Protein AF-A0A8H4AA88-F1 (afdb_monomer)

Foldseek 3Di:
DDDDPPVVVVVVVVVVVVPDDDDDDDPVRVVVPPDPPPPDPPDPCQPCPPVDDDHDVVVVVVSVVVVVVVVVVVVVVVVVVVVCVVVVVPPVVVVVVVVVVVVVCVVVVVPPPPPPPDPPPPDPPPDDPVVVVVDDDPVPPDPPPPPPVVVVVVVVCVVPPDPDDPPDPVVVVVVVVVVVVVVVVVVVVVVPPPPPVPPPPPVPVVVVVCVVPDPDPPPDPVVVVVPPPDDDDDDCPDDPPPDPPVVVVVVVVVVVVVD

Organism: Gigaspora margarita (NCBI:txid4874)

Radius of gyration: 37.7 Å; Cα contacts (8 Å, |Δi|>4): 25; chains: 1; bounding box: 97×120×76 Å

Mean predicted aligned error: 23.54 Å

Sequence (259 aa):
MFSNYSEPIEDLIELRKLRRRHQGIDAEKLMKGEARVKKKKKDEDPWKLTTGGIVDLEAVREAEKEEEEEEDSAERKIMLDSFTKQTNALDVDKHMMAFIEDEMRKRRGQISDSKNEVEDAEHTDPLNPQDELFQAPDHLRIESKPISEGNVQLSTTMLTAIPEVDLGIDVRLKNIEETEKAKRKLLEQRHQKPKEEDDTFEGSNFSATNRFYRTRTTVSDHERNQQEQVNQPHYKVGQRREMATDDIVAERFKKRLRR

Secondary structure (DSSP, 8-state):
---S-HHHHHHHHHHHHHTSPPPPPPHHHHHH------PPPPPS-TT-TTT-S---HHHHHHHHHHHHHHHHHHHHHHHHHHHHHHS----HHHHHHHHHHHHHHHHTT-----SS-SSS-S--S---TTTGGGSPPTTT--------HHHHHHHHHHHHS-------HHHHHHHHHHHHHHHHHHHHHHHHS---TT--STHHHHHHHHHHH-------HHHHTTSSSS--------------HHHHHHHHHHHHHT-

Solvent-accessible surface area (backbone atoms only — not comparable to full-atom values): 16869 Å² total; per-residue (Å²): 141,89,78,86,67,61,68,64,49,54,52,50,51,50,54,52,56,72,67,50,74,83,78,76,82,52,70,71,60,63,73,62,51,85,76,77,76,74,73,74,78,79,69,94,57,66,71,28,84,86,77,62,69,89,63,55,70,66,62,45,55,51,49,53,50,54,48,53,54,51,49,55,50,47,54,53,47,53,51,51,60,50,51,54,62,70,49,63,68,71,56,60,65,59,56,48,50,54,49,51,51,52,52,54,36,54,74,68,66,54,75,80,85,59,91,84,69,85,81,81,86,75,81,91,66,90,72,55,81,74,58,60,76,72,55,76,54,76,92,72,57,72,80,74,69,77,80,51,68,66,58,59,54,50,48,48,42,63,74,74,40,81,86,80,75,85,76,48,70,68,54,52,50,51,51,50,51,54,53,48,52,53,51,50,51,53,52,48,52,61,69,69,48,75,86,60,95,75,70,72,71,74,53,55,61,58,53,51,50,54,63,73,72,51,78,71,83,78,72,61,75,75,65,64,71,74,69,74,86,68,89,83,81,94,72,92,70,74,84,76,74,89,65,55,76,63,57,56,51,51,51,54,51,54,61,59,70,72,107

Structure (mmCIF, N/CA/C/O backbone):
data_AF-A0A8H4AA88-F1
#
_entry.id   AF-A0A8H4AA88-F1
#
loop_
_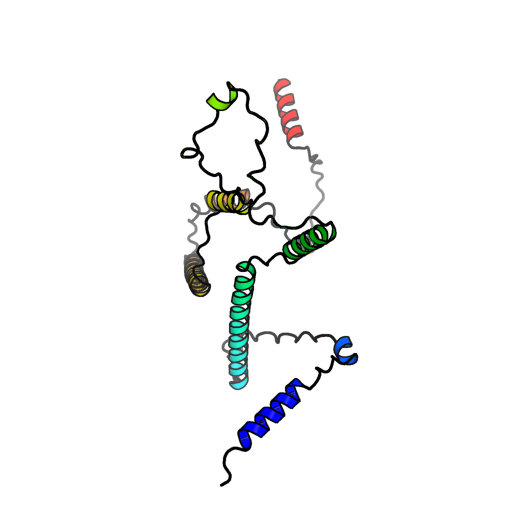atom_site.group_PDB
_atom_site.id
_atom_site.type_symbol
_atom_site.label_atom_id
_atom_site.label_alt_id
_atom_site.label_comp_id
_atom_site.label_asym_id
_atom_site.label_entity_id
_atom_site.label_seq_id
_atom_site.pdbx_PDB_ins_code
_atom_site.Cartn_x
_atom_site.Cartn_y
_atom_site.Cartn_z
_atom_site.occupancy
_atom_site.B_iso_or_equiv
_atom_site.auth_seq_id
_atom_site.auth_comp_id
_atom_site.auth_asym_id
_atom_site.auth_atom_id
_atom_site.pdbx_PDB_model_num
ATOM 1 N N . MET A 1 1 ? 6.949 -59.406 19.095 1.00 43.88 1 MET A N 1
ATOM 2 C CA . MET A 1 1 ? 5.993 -58.292 19.264 1.00 43.88 1 MET A CA 1
ATOM 3 C C . MET A 1 1 ? 6.754 -57.063 19.749 1.00 43.88 1 MET A C 1
ATOM 5 O O . MET A 1 1 ? 6.759 -56.784 20.936 1.00 43.88 1 MET A O 1
ATOM 9 N N . PHE A 1 2 ? 7.441 -56.362 18.848 1.00 55.84 2 PHE A N 1
ATOM 10 C CA . PHE A 1 2 ? 8.059 -55.064 19.139 1.00 55.84 2 PHE A CA 1
ATOM 11 C C . PHE A 1 2 ? 7.541 -54.096 18.081 1.00 55.84 2 PHE A C 1
ATOM 13 O O . PHE A 1 2 ? 8.152 -53.926 17.034 1.00 55.84 2 PHE A O 1
ATOM 20 N N . SER A 1 3 ? 6.339 -53.579 18.307 1.00 55.22 3 SER A N 1
ATOM 21 C CA . SER A 1 3 ? 5.701 -52.591 17.442 1.00 55.22 3 SER A CA 1
ATOM 22 C C . SER A 1 3 ? 5.230 -51.457 18.340 1.00 55.22 3 SER A C 1
ATOM 24 O O . SER A 1 3 ? 4.565 -51.724 19.339 1.00 55.22 3 SER A O 1
ATOM 26 N N . ASN A 1 4 ? 5.559 -50.225 17.946 1.00 60.50 4 ASN A N 1
ATOM 27 C CA . ASN A 1 4 ? 4.929 -48.974 18.389 1.00 60.50 4 ASN A CA 1
ATOM 28 C C . ASN A 1 4 ? 5.434 -48.368 19.714 1.00 60.50 4 ASN A C 1
ATOM 30 O O . ASN A 1 4 ? 4.642 -47.933 20.543 1.00 60.50 4 ASN A O 1
ATOM 34 N N . TYR A 1 5 ? 6.756 -48.286 19.901 1.00 57.25 5 TYR A N 1
ATOM 35 C CA . TYR A 1 5 ? 7.358 -47.424 20.935 1.00 57.25 5 TYR A CA 1
ATOM 36 C C . TYR A 1 5 ? 8.131 -46.215 20.372 1.00 57.25 5 TYR A C 1
ATOM 38 O O . TYR A 1 5 ? 8.663 -45.439 21.156 1.00 57.25 5 TYR A O 1
ATOM 46 N N . SER A 1 6 ? 8.200 -46.019 19.048 1.00 60.00 6 SER A N 1
ATOM 47 C CA . SER A 1 6 ? 8.870 -44.849 18.449 1.00 60.00 6 SER A CA 1
ATOM 48 C C . SER A 1 6 ? 8.025 -43.575 18.548 1.00 60.00 6 SER A C 1
ATOM 50 O O . SER A 1 6 ? 8.497 -42.593 19.111 1.00 60.00 6 SER A O 1
ATOM 52 N N . GLU A 1 7 ? 6.753 -43.636 18.137 1.00 61.31 7 GLU A N 1
ATOM 53 C CA . GLU A 1 7 ? 5.784 -42.533 18.260 1.00 61.31 7 GLU A CA 1
ATOM 54 C C . GLU A 1 7 ? 5.695 -41.951 19.690 1.00 61.31 7 GLU A C 1
ATOM 56 O O . GLU A 1 7 ? 5.828 -40.738 19.841 1.00 61.31 7 GLU A O 1
ATOM 61 N N . PRO A 1 8 ? 5.608 -42.749 20.780 1.00 78.75 8 PRO A N 1
ATOM 62 C CA . PRO A 1 8 ? 5.555 -42.177 22.126 1.00 78.75 8 PRO A CA 1
ATOM 63 C C . PRO A 1 8 ? 6.873 -41.531 22.576 1.00 78.75 8 PRO A C 1
ATOM 65 O O . PRO A 1 8 ? 6.854 -40.688 23.468 1.00 78.75 8 PRO A O 1
ATOM 68 N N . ILE A 1 9 ? 8.030 -41.909 22.019 1.00 82.50 9 ILE A N 1
ATOM 69 C CA . ILE A 1 9 ? 9.316 -41.297 22.393 1.00 82.50 9 ILE A CA 1
ATOM 70 C C . ILE A 1 9 ? 9.472 -39.932 21.721 1.00 82.50 9 ILE A C 1
ATOM 72 O O . ILE A 1 9 ? 9.911 -38.987 22.381 1.00 82.50 9 ILE A O 1
ATOM 76 N N . GLU A 1 10 ? 9.098 -39.816 20.447 1.00 85.50 10 GLU A N 1
ATOM 77 C CA . GLU A 1 10 ? 9.058 -38.534 19.739 1.00 85.50 10 GLU A CA 1
ATOM 78 C C . GLU A 1 10 ? 8.108 -37.552 20.435 1.00 85.50 10 GLU A C 1
ATOM 80 O O . GLU A 1 10 ? 8.546 -36.460 20.811 1.00 85.50 10 GLU A O 1
ATOM 85 N N . ASP A 1 11 ? 6.889 -37.985 20.768 1.00 84.88 11 ASP A N 1
ATOM 86 C CA . ASP A 1 11 ? 5.909 -37.182 21.513 1.00 84.88 11 ASP A CA 1
ATOM 87 C C . ASP A 1 11 ? 6.445 -36.727 22.883 1.00 84.88 11 ASP A C 1
ATOM 89 O O . ASP A 1 11 ? 6.263 -35.582 23.312 1.00 84.88 11 ASP A O 1
ATOM 93 N N . LEU A 1 12 ? 7.166 -37.603 23.594 1.00 86.25 12 LEU A N 1
ATOM 94 C CA . LEU A 1 12 ? 7.795 -37.265 24.875 1.00 86.25 12 LEU A CA 1
ATOM 95 C C . LEU A 1 12 ? 8.950 -36.264 24.721 1.00 86.25 12 LEU A C 1
ATOM 97 O O . LEU A 1 12 ? 9.154 -35.411 25.595 1.00 86.25 12 LEU A O 1
ATOM 101 N N . ILE A 1 13 ? 9.713 -36.341 23.628 1.00 90.00 13 ILE A N 1
ATOM 102 C CA . ILE A 1 13 ? 10.767 -35.373 23.302 1.00 90.00 13 ILE A CA 1
ATOM 103 C C . ILE A 1 13 ? 10.144 -34.016 22.957 1.00 90.00 13 ILE A C 1
ATOM 105 O O . ILE A 1 13 ? 10.661 -32.985 23.401 1.00 90.00 13 ILE A O 1
ATOM 109 N N . GLU A 1 14 ? 9.031 -33.996 22.230 1.00 88.06 14 GLU A N 1
ATOM 110 C CA . GLU A 1 14 ? 8.285 -32.778 21.908 1.00 88.06 14 GLU A CA 1
ATOM 111 C C . GLU A 1 14 ? 7.679 -32.129 23.155 1.00 88.06 14 GLU A C 1
ATOM 113 O O . GLU A 1 14 ? 7.928 -30.948 23.409 1.00 88.06 14 GLU A O 1
ATOM 118 N N . LEU A 1 15 ? 7.025 -32.900 24.028 1.00 87.88 15 LEU A N 1
ATOM 119 C CA . LEU A 1 15 ? 6.545 -32.415 25.329 1.00 87.88 15 LEU A CA 1
ATOM 120 C C . LEU A 1 15 ? 7.681 -31.848 26.188 1.00 87.88 15 LEU A C 1
ATOM 122 O O . LEU A 1 15 ? 7.512 -30.843 26.886 1.00 87.88 15 LEU A O 1
ATOM 126 N N . ARG A 1 16 ? 8.869 -32.461 26.131 1.00 86.81 16 ARG A N 1
ATOM 127 C CA . ARG A 1 16 ? 10.057 -31.940 26.814 1.00 86.81 16 ARG A CA 1
ATOM 128 C C . ARG A 1 16 ? 10.537 -30.627 26.199 1.00 86.81 16 ARG A C 1
ATOM 130 O O . ARG A 1 16 ? 10.981 -29.768 26.958 1.00 86.81 16 ARG A O 1
ATOM 137 N N . LYS A 1 17 ? 10.466 -30.455 24.875 1.00 88.88 17 LYS A N 1
ATOM 138 C CA . LYS A 1 17 ? 10.779 -29.184 24.197 1.00 88.88 17 LYS A CA 1
ATOM 139 C C . LYS A 1 17 ? 9.775 -28.092 24.585 1.00 88.88 17 LYS A C 1
ATOM 141 O O . LYS A 1 17 ? 10.220 -27.013 24.954 1.00 88.88 17 LYS A O 1
ATOM 146 N N . LEU A 1 18 ? 8.473 -28.392 24.628 1.00 85.81 18 LEU A N 1
ATOM 147 C CA . LEU A 1 18 ? 7.420 -27.459 25.070 1.00 85.81 18 LEU A CA 1
ATOM 148 C C . LEU A 1 18 ? 7.575 -27.013 26.533 1.00 85.81 18 LEU A C 1
ATOM 150 O O . LEU A 1 18 ? 7.287 -25.868 26.869 1.00 85.81 18 LEU A O 1
ATOM 154 N N . ARG A 1 19 ? 8.055 -27.898 27.417 1.00 86.69 19 ARG A N 1
ATOM 155 C CA . ARG A 1 19 ? 8.310 -27.562 28.832 1.00 86.69 19 ARG A CA 1
ATOM 156 C C . ARG A 1 19 ? 9.588 -26.753 29.058 1.00 86.69 19 ARG A C 1
ATOM 158 O O . ARG A 1 19 ? 9.788 -26.245 30.163 1.00 86.69 19 ARG A O 1
ATOM 165 N N . ARG A 1 20 ? 10.482 -26.641 28.068 1.00 86.69 20 ARG A N 1
ATOM 166 C CA . ARG A 1 20 ? 11.668 -25.785 28.201 1.00 86.69 20 ARG A CA 1
ATOM 167 C C . ARG A 1 20 ? 11.215 -24.332 28.149 1.00 86.69 20 ARG A C 1
ATOM 169 O O . ARG A 1 20 ? 10.724 -23.863 27.131 1.00 86.69 20 ARG A O 1
ATOM 176 N N . ARG A 1 21 ? 11.419 -23.607 29.249 1.00 82.31 21 ARG A N 1
ATOM 177 C CA . ARG A 1 21 ? 11.253 -22.151 29.256 1.00 82.31 21 ARG A CA 1
ATOM 178 C C . ARG A 1 21 ? 12.260 -21.561 28.270 1.00 82.31 21 ARG A C 1
ATOM 180 O O . ARG A 1 21 ? 13.425 -21.964 28.274 1.00 82.31 21 ARG A O 1
ATOM 187 N N . HIS A 1 22 ? 11.809 -20.637 27.430 1.00 79.00 22 HIS A N 1
ATOM 188 C CA . HIS A 1 22 ? 12.686 -19.904 26.525 1.00 79.00 22 HIS A CA 1
ATOM 189 C C . HIS A 1 22 ? 13.781 -19.211 27.351 1.00 79.00 22 HIS A C 1
ATOM 191 O O . HIS A 1 22 ? 13.493 -18.450 28.279 1.00 79.00 22 HIS A O 1
ATOM 197 N N . GLN A 1 23 ? 15.045 -19.523 27.068 1.00 82.25 23 GLN A N 1
ATOM 198 C CA . GLN A 1 23 ? 16.153 -18.803 27.686 1.00 82.25 23 GLN A CA 1
ATOM 199 C C . GLN A 1 23 ? 16.154 -17.379 27.124 1.00 82.25 23 GLN A C 1
ATOM 201 O O . GLN A 1 23 ? 15.942 -17.185 25.928 1.00 82.25 23 GLN A O 1
ATOM 206 N N . GLY A 1 24 ? 16.318 -16.388 28.001 1.00 84.00 24 GLY A N 1
ATOM 207 C CA . GLY A 1 24 ? 16.461 -14.996 27.586 1.00 84.00 24 GLY A CA 1
ATOM 208 C C . GLY A 1 24 ? 17.754 -14.774 26.800 1.00 84.00 24 GLY A C 1
ATOM 209 O O . GLY A 1 24 ? 18.624 -15.640 26.728 1.00 84.00 24 GLY A O 1
ATOM 210 N N . ILE A 1 25 ? 17.879 -13.594 26.208 1.00 81.62 25 ILE A N 1
ATOM 211 C CA . ILE A 1 25 ? 19.092 -13.175 25.506 1.00 81.62 25 ILE A CA 1
ATOM 212 C C . ILE A 1 25 ? 20.134 -12.765 26.555 1.00 81.62 25 ILE A C 1
ATOM 214 O O . ILE A 1 25 ? 19.820 -12.005 27.468 1.00 81.62 25 ILE A O 1
ATOM 218 N N . ASP A 1 26 ? 21.369 -13.255 26.428 1.00 86.56 26 ASP A N 1
ATOM 219 C CA . ASP A 1 26 ? 22.475 -12.847 27.302 1.00 86.56 26 ASP A CA 1
ATOM 220 C C . ASP A 1 26 ? 22.717 -11.336 27.232 1.00 86.56 26 ASP A C 1
ATOM 222 O O . ASP A 1 26 ? 22.705 -10.744 26.147 1.00 86.56 26 ASP A O 1
ATOM 226 N N . ALA A 1 27 ? 23.036 -10.722 28.376 1.00 82.56 27 ALA A N 1
ATOM 227 C CA . ALA A 1 27 ? 23.340 -9.293 28.464 1.00 82.56 27 ALA A CA 1
ATOM 228 C C . ALA A 1 27 ? 24.444 -8.876 27.475 1.00 82.56 27 ALA A C 1
ATOM 230 O O . ALA A 1 27 ? 24.347 -7.834 26.836 1.00 82.56 27 ALA A O 1
ATOM 231 N N . GLU A 1 28 ? 25.452 -9.723 27.259 1.00 84.31 28 GLU A N 1
ATOM 232 C CA . GLU A 1 28 ? 26.520 -9.457 26.292 1.00 84.31 28 GLU A CA 1
ATOM 233 C C . GLU A 1 28 ? 26.042 -9.439 24.835 1.00 84.31 28 GLU A C 1
ATOM 235 O O . GLU A 1 28 ? 26.566 -8.677 24.024 1.00 84.31 28 GLU A O 1
ATOM 240 N N . LYS A 1 29 ? 25.058 -10.276 24.483 1.00 81.81 29 LYS A N 1
ATOM 241 C CA . LYS A 1 29 ? 24.465 -10.291 23.138 1.00 81.81 29 LYS A CA 1
ATOM 242 C C . LYS A 1 29 ? 23.573 -9.077 22.926 1.00 81.81 29 LYS A C 1
ATOM 244 O O . LYS A 1 29 ? 23.604 -8.494 21.849 1.00 81.81 29 LYS A O 1
ATOM 249 N N . LEU A 1 30 ? 22.847 -8.667 23.965 1.00 80.00 30 LEU A N 1
ATOM 250 C CA . LEU A 1 30 ? 22.036 -7.455 23.930 1.00 80.00 30 LEU A CA 1
ATOM 251 C C . LEU A 1 30 ? 22.908 -6.203 23.747 1.00 80.00 30 LEU A C 1
ATOM 253 O O . LEU A 1 30 ? 22.594 -5.345 22.928 1.00 80.00 30 LEU A O 1
ATOM 257 N N . MET A 1 31 ? 24.043 -6.137 24.450 1.00 81.06 31 MET A N 1
ATOM 258 C CA . MET A 1 31 ? 24.997 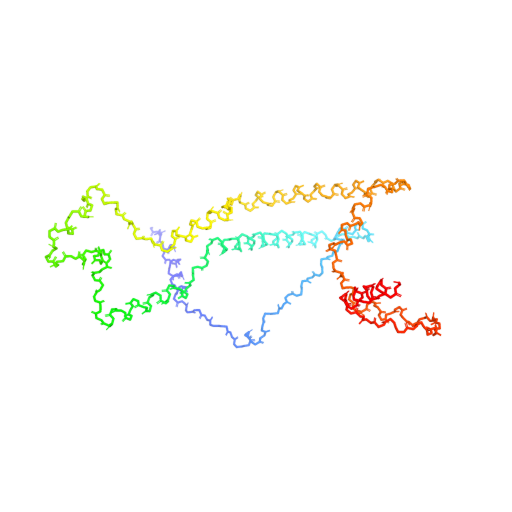-5.025 24.354 1.00 81.06 31 MET A CA 1
ATOM 259 C C . MET A 1 31 ? 25.699 -4.938 22.993 1.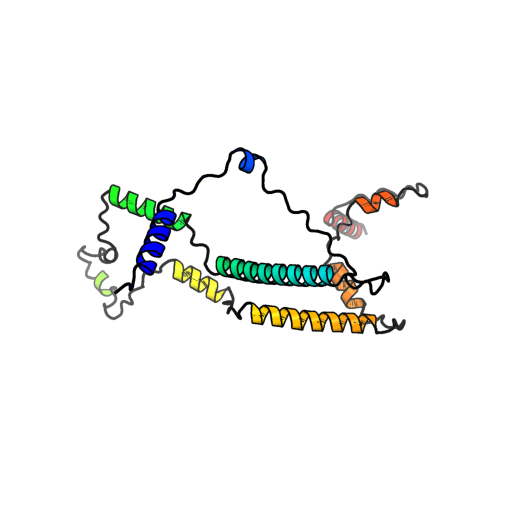00 81.06 31 MET A C 1
ATOM 261 O O . MET A 1 31 ? 26.089 -3.850 22.579 1.00 81.06 31 MET A O 1
ATOM 265 N N . LYS A 1 32 ? 25.879 -6.067 22.294 1.00 82.75 32 LYS A N 1
ATOM 266 C CA . LYS A 1 32 ? 26.548 -6.096 20.982 1.00 82.75 32 LYS A CA 1
ATOM 267 C C . LYS A 1 32 ? 25.690 -5.502 19.862 1.00 82.75 32 LYS A C 1
ATOM 269 O O . LYS A 1 32 ? 26.259 -5.054 18.868 1.00 82.75 32 LYS A O 1
ATOM 274 N N . GLY A 1 33 ? 24.366 -5.449 20.038 1.00 71.62 33 GLY A N 1
ATOM 275 C CA . GLY A 1 33 ? 23.432 -5.044 18.988 1.00 71.62 33 GLY A CA 1
ATOM 276 C C . GLY A 1 33 ? 23.503 -5.961 17.761 1.00 71.62 33 GLY A C 1
ATOM 277 O O . GLY A 1 33 ? 24.406 -6.787 17.610 1.00 71.62 33 GLY A O 1
ATOM 278 N N . GLU A 1 34 ? 22.539 -5.841 16.854 1.00 73.06 34 GLU A N 1
ATOM 279 C CA . GLU A 1 34 ? 22.643 -6.521 15.564 1.00 73.06 34 GLU A CA 1
ATOM 280 C C . GLU A 1 34 ? 23.742 -5.850 14.737 1.00 73.06 34 GLU A C 1
ATOM 282 O O . GLU A 1 34 ? 23.634 -4.687 14.333 1.00 73.06 34 GLU A O 1
ATOM 287 N N . ALA A 1 35 ? 24.831 -6.579 14.489 1.00 69.31 35 ALA A N 1
ATOM 288 C CA . ALA A 1 35 ? 25.840 -6.138 13.546 1.00 69.31 35 ALA A CA 1
ATOM 289 C C . ALA A 1 35 ? 25.177 -6.060 12.169 1.00 69.31 35 ALA A C 1
ATOM 291 O O . ALA A 1 35 ? 24.814 -7.084 11.592 1.00 69.31 35 ALA A O 1
ATOM 292 N N . ARG A 1 36 ? 25.011 -4.841 11.643 1.00 64.75 36 ARG A N 1
ATOM 293 C CA . ARG A 1 36 ? 24.576 -4.647 10.259 1.00 64.75 36 ARG A CA 1
ATOM 294 C C . ARG A 1 36 ? 25.552 -5.403 9.370 1.00 64.75 36 ARG A C 1
ATOM 296 O O . ARG A 1 36 ? 26.706 -4.988 9.235 1.00 64.75 36 ARG A O 1
ATOM 303 N N . VAL A 1 37 ? 25.094 -6.513 8.795 1.00 69.25 37 VAL A N 1
ATOM 304 C CA . VAL A 1 37 ? 25.820 -7.215 7.743 1.00 69.25 37 VAL A CA 1
ATOM 305 C C . VAL A 1 37 ? 26.060 -6.172 6.664 1.00 69.25 37 VAL A C 1
ATOM 307 O O . VAL A 1 37 ? 25.121 -5.635 6.073 1.00 69.25 37 VAL A O 1
ATOM 310 N N . LYS A 1 38 ? 27.324 -5.781 6.487 1.00 60.84 38 LYS A N 1
ATOM 311 C CA . LYS A 1 38 ? 27.705 -4.904 5.388 1.00 60.84 38 LYS A CA 1
ATOM 312 C C . LYS A 1 38 ? 27.353 -5.683 4.132 1.00 60.84 38 LYS A C 1
ATOM 314 O O . LYS A 1 38 ? 28.015 -6.681 3.857 1.00 60.84 38 LYS A O 1
ATOM 319 N N . LYS A 1 39 ? 26.298 -5.264 3.426 1.00 60.75 39 LYS A N 1
ATOM 320 C CA . LYS A 1 39 ? 25.976 -5.801 2.105 1.00 60.75 39 LYS A CA 1
ATOM 321 C C . LYS A 1 39 ? 27.274 -5.782 1.303 1.00 60.75 39 LYS A C 1
ATOM 323 O O . LYS A 1 39 ? 27.892 -4.717 1.174 1.00 60.75 39 LYS A O 1
ATOM 328 N N . LYS A 1 40 ? 27.740 -6.956 0.868 1.00 64.56 40 LYS A N 1
ATOM 329 C CA . LYS A 1 40 ? 28.843 -7.025 -0.088 1.00 64.56 40 LYS A CA 1
ATOM 330 C C . LYS A 1 40 ? 28.410 -6.170 -1.280 1.00 64.56 40 LYS A C 1
ATOM 332 O O . LYS A 1 40 ? 27.240 -6.189 -1.659 1.00 64.56 40 LYS A O 1
ATOM 337 N N . LYS A 1 41 ? 29.307 -5.319 -1.784 1.00 59.66 41 LYS A N 1
ATOM 338 C CA . LYS A 1 41 ? 29.010 -4.565 -3.004 1.00 59.66 41 LYS A CA 1
ATOM 339 C C . LYS A 1 41 ? 28.691 -5.603 -4.079 1.00 59.66 41 LYS A C 1
ATOM 341 O O . LYS A 1 41 ? 29.482 -6.526 -4.231 1.00 59.66 41 LYS A O 1
ATOM 346 N N . LYS A 1 42 ? 27.540 -5.478 -4.747 1.00 61.03 42 LYS A N 1
ATOM 347 C CA . LYS A 1 42 ? 27.250 -6.291 -5.929 1.00 61.03 42 LYS A CA 1
ATOM 348 C C . LYS A 1 42 ? 28.374 -6.032 -6.928 1.00 61.03 42 LYS A C 1
ATOM 350 O O . LYS A 1 42 ? 28.630 -4.873 -7.260 1.00 61.03 42 LYS A O 1
ATOM 355 N N . ASP A 1 43 ? 29.081 -7.083 -7.318 1.00 66.62 43 ASP A N 1
ATOM 356 C CA . ASP A 1 43 ? 30.084 -6.993 -8.369 1.00 66.62 43 ASP A CA 1
ATOM 357 C C . ASP A 1 43 ? 29.340 -6.738 -9.685 1.00 66.62 43 ASP A C 1
ATOM 359 O O . ASP A 1 43 ? 28.486 -7.523 -10.082 1.00 66.62 43 ASP A O 1
ATOM 363 N N . GLU A 1 44 ? 29.615 -5.606 -10.337 1.00 67.88 44 GLU A N 1
ATOM 364 C CA . GLU A 1 44 ? 28.886 -5.156 -11.537 1.00 67.88 44 GLU A CA 1
ATOM 365 C C . GLU A 1 44 ? 29.179 -6.016 -12.787 1.00 67.88 44 GLU A C 1
ATOM 367 O O . GLU A 1 44 ? 28.460 -5.920 -13.779 1.00 67.88 44 GLU A O 1
ATOM 372 N N . ASP A 1 45 ? 30.210 -6.870 -12.749 1.00 72.44 45 ASP A N 1
ATOM 373 C CA . ASP A 1 45 ? 30.604 -7.767 -13.849 1.00 72.44 45 ASP A CA 1
ATOM 374 C C . ASP A 1 45 ? 30.999 -9.167 -13.324 1.00 72.44 45 ASP A C 1
ATOM 376 O O . ASP A 1 45 ? 32.178 -9.539 -13.347 1.00 72.44 45 ASP A O 1
ATOM 380 N N . PRO A 1 46 ? 30.033 -9.965 -12.825 1.00 76.38 46 PRO A N 1
ATOM 381 C CA . PRO A 1 46 ? 30.307 -11.275 -12.223 1.00 76.38 46 PRO A CA 1
ATOM 382 C C . PRO A 1 46 ? 30.853 -12.287 -13.244 1.00 76.38 46 PRO A C 1
ATOM 384 O O . PRO A 1 46 ? 31.633 -13.177 -12.904 1.00 76.38 46 PRO A O 1
ATOM 387 N N . TRP A 1 47 ? 30.521 -12.100 -14.523 1.00 77.81 47 TRP A N 1
ATOM 388 C CA . TRP A 1 47 ? 30.988 -12.928 -15.634 1.00 77.81 47 TRP A CA 1
ATOM 389 C C . TRP A 1 47 ? 32.251 -12.379 -16.323 1.00 77.81 47 TRP A C 1
ATOM 391 O O . TRP A 1 47 ? 32.737 -12.984 -17.280 1.00 77.81 47 TRP A O 1
ATOM 401 N N . LYS A 1 48 ? 32.804 -11.256 -15.842 1.00 73.62 48 LYS A N 1
ATOM 402 C CA . LYS A 1 48 ? 34.015 -10.596 -16.367 1.00 73.62 48 LYS A CA 1
ATOM 403 C C . LYS A 1 48 ? 33.987 -10.357 -17.886 1.00 73.62 48 LYS A C 1
ATOM 405 O O . LYS A 1 48 ? 35.037 -10.422 -18.534 1.00 73.62 48 LYS A O 1
ATOM 410 N N . LEU A 1 49 ? 32.814 -10.072 -18.470 1.00 75.88 49 LEU A N 1
ATOM 411 C CA . LEU A 1 49 ? 32.671 -9.856 -19.921 1.00 75.88 49 LEU A CA 1
ATOM 412 C C . LEU A 1 49 ? 33.409 -8.598 -20.389 1.00 75.88 49 LEU A C 1
ATOM 414 O O . LEU A 1 49 ? 33.835 -8.534 -21.541 1.00 75.88 49 LEU A O 1
ATOM 418 N N . THR A 1 50 ? 33.550 -7.601 -19.514 1.00 72.12 50 THR A N 1
ATOM 419 C CA . THR A 1 50 ? 34.176 -6.310 -19.840 1.00 72.12 50 THR A CA 1
ATOM 420 C C . THR A 1 50 ? 35.592 -6.194 -19.291 1.00 72.12 50 THR A C 1
ATOM 422 O O . THR A 1 50 ? 36.459 -5.598 -19.927 1.00 72.12 50 THR A O 1
ATOM 425 N N . THR A 1 51 ? 35.836 -6.784 -18.121 1.00 74.81 51 THR A N 1
ATOM 426 C CA . THR A 1 51 ? 37.125 -6.710 -17.421 1.00 74.81 51 THR A CA 1
ATOM 427 C C . THR A 1 51 ? 38.127 -7.759 -17.896 1.00 74.81 51 THR A C 1
ATOM 429 O O . THR A 1 51 ? 39.327 -7.513 -17.802 1.00 74.81 51 THR A O 1
ATOM 432 N N . GLY A 1 52 ? 37.654 -8.873 -18.470 1.00 71.19 52 GLY A N 1
ATOM 433 C CA . GLY A 1 52 ? 38.486 -9.946 -19.011 1.00 71.19 52 GLY A CA 1
ATOM 434 C C . GLY A 1 52 ? 39.247 -10.722 -17.928 1.00 71.19 52 GLY A C 1
ATOM 435 O O . GLY A 1 52 ? 40.013 -10.172 -17.142 1.00 71.19 52 GLY A O 1
ATOM 436 N N . GLY A 1 53 ? 39.066 -12.041 -17.880 1.00 81.62 53 GLY A N 1
ATOM 437 C CA . GLY A 1 53 ? 39.759 -12.911 -16.927 1.00 81.62 53 GLY A CA 1
ATOM 438 C C . GLY A 1 53 ? 39.038 -14.238 -16.708 1.00 81.62 53 GLY A C 1
ATOM 439 O O . GLY A 1 53 ? 37.990 -14.488 -17.294 1.00 81.62 53 GLY A O 1
ATOM 440 N N . ILE A 1 54 ? 39.600 -15.097 -15.853 1.00 79.25 54 ILE A N 1
ATOM 441 C CA . ILE A 1 54 ? 38.972 -16.371 -15.470 1.00 79.25 54 ILE A CA 1
ATOM 442 C C . ILE A 1 54 ? 37.763 -16.088 -14.568 1.00 79.25 54 ILE A C 1
ATOM 444 O O . ILE A 1 54 ? 37.890 -15.387 -13.556 1.00 79.25 54 ILE A O 1
ATOM 448 N N . VAL A 1 55 ? 36.603 -16.611 -14.967 1.00 78.31 55 VAL A N 1
ATOM 449 C CA . VAL A 1 55 ? 35.334 -16.546 -14.228 1.00 78.31 55 VAL A CA 1
ATOM 450 C C . VAL A 1 55 ? 35.335 -17.615 -13.142 1.00 78.31 55 VAL A C 1
ATOM 452 O O . VAL A 1 55 ? 35.711 -18.757 -13.402 1.00 78.31 55 VAL A O 1
ATOM 455 N N . ASP A 1 56 ? 34.916 -17.240 -11.936 1.00 79.44 56 ASP A N 1
ATOM 456 C CA . ASP A 1 56 ? 34.770 -18.168 -10.818 1.00 79.44 56 ASP A CA 1
ATOM 457 C C . ASP A 1 56 ? 33.309 -18.637 -10.742 1.00 79.44 56 ASP A C 1
ATOM 459 O O . ASP A 1 56 ? 32.430 -17.901 -10.294 1.00 79.44 56 ASP A O 1
ATOM 463 N N . LEU A 1 57 ? 33.028 -19.833 -11.274 1.00 76.75 57 LEU A N 1
ATOM 464 C CA . LEU A 1 57 ? 31.658 -20.337 -11.461 1.00 76.75 57 LEU A CA 1
ATOM 465 C C . LEU A 1 57 ? 30.890 -20.513 -10.140 1.00 76.75 57 LEU A C 1
ATOM 467 O O . LEU A 1 57 ? 29.665 -20.399 -10.134 1.00 76.75 57 LEU A O 1
ATOM 471 N N . GLU A 1 58 ? 31.580 -20.802 -9.033 1.00 80.19 58 GLU A N 1
ATOM 472 C CA . GLU A 1 58 ? 30.939 -20.956 -7.720 1.00 80.19 58 GLU A CA 1
ATOM 473 C C . GLU A 1 58 ? 30.448 -19.610 -7.177 1.00 80.19 58 GLU A C 1
ATOM 475 O O . GLU A 1 58 ? 29.301 -19.516 -6.743 1.00 80.19 58 GLU A O 1
ATOM 480 N N . ALA A 1 59 ? 31.253 -18.551 -7.300 1.00 78.75 59 ALA A N 1
ATOM 481 C CA . ALA A 1 59 ? 30.886 -17.210 -6.844 1.00 78.75 59 ALA A CA 1
ATOM 482 C C . ALA A 1 59 ? 29.697 -16.624 -7.626 1.00 78.75 59 ALA A C 1
ATOM 484 O O . ALA A 1 59 ? 28.827 -15.982 -7.043 1.00 78.75 59 ALA A O 1
ATOM 485 N N . VAL A 1 60 ? 29.627 -16.881 -8.937 1.00 77.19 60 VAL A N 1
ATOM 486 C CA . VAL A 1 60 ? 28.494 -16.456 -9.779 1.00 77.19 60 VAL A CA 1
ATOM 487 C C . VAL A 1 60 ? 27.205 -17.164 -9.361 1.00 77.19 60 VAL A C 1
ATOM 489 O O . VAL A 1 60 ? 26.164 -16.530 -9.222 1.00 77.19 60 VAL A O 1
ATOM 492 N N . ARG A 1 61 ? 27.280 -18.472 -9.096 1.00 80.69 61 ARG A N 1
ATOM 493 C CA . ARG A 1 61 ? 26.122 -19.267 -8.675 1.00 80.69 61 ARG A CA 1
ATOM 494 C C . ARG A 1 61 ? 25.631 -18.907 -7.270 1.00 80.69 61 ARG A C 1
ATOM 496 O O . ARG A 1 61 ? 24.440 -19.017 -6.995 1.00 80.69 61 ARG A O 1
ATOM 503 N N . GLU A 1 62 ? 26.533 -18.538 -6.364 1.00 78.75 62 GLU A N 1
ATOM 504 C CA . GLU A 1 62 ? 26.158 -18.027 -5.041 1.00 78.75 62 GLU A CA 1
ATOM 505 C C . GLU A 1 62 ? 25.498 -16.648 -5.135 1.00 78.75 62 GLU A C 1
ATOM 507 O O . GLU A 1 62 ? 24.495 -16.425 -4.463 1.00 78.75 62 GLU A O 1
ATOM 512 N N . ALA A 1 63 ? 25.987 -15.768 -6.014 1.00 75.06 63 ALA A N 1
ATOM 513 C CA . ALA A 1 63 ? 25.367 -14.467 -6.256 1.00 75.06 63 ALA A CA 1
ATOM 514 C C . ALA A 1 63 ? 23.947 -14.593 -6.840 1.00 75.06 63 ALA A C 1
ATOM 516 O O . ALA A 1 63 ? 23.047 -13.912 -6.363 1.00 75.06 63 ALA A O 1
ATOM 517 N N . GLU A 1 64 ? 23.721 -15.499 -7.801 1.00 72.75 64 GLU A N 1
ATOM 518 C CA . GLU A 1 64 ? 22.377 -15.760 -8.352 1.00 72.75 64 GLU A CA 1
ATOM 519 C C . GLU A 1 64 ? 21.394 -16.254 -7.276 1.00 72.75 64 GLU A C 1
ATOM 521 O O . GLU A 1 64 ? 20.252 -15.807 -7.225 1.00 72.75 64 GLU A O 1
ATOM 526 N N . LYS A 1 65 ? 21.841 -17.126 -6.362 1.00 77.19 65 LYS A N 1
ATOM 527 C CA . LYS A 1 65 ? 21.001 -17.603 -5.250 1.00 77.19 65 LYS A CA 1
ATOM 528 C C . LYS A 1 65 ? 20.698 -16.521 -4.216 1.00 77.19 65 LYS A C 1
ATOM 530 O O . LYS A 1 65 ? 19.584 -16.473 -3.707 1.00 77.19 65 LYS A O 1
ATOM 535 N N . GLU A 1 66 ? 21.677 -15.677 -3.879 1.00 72.56 66 GLU A N 1
ATOM 536 C CA . GLU A 1 66 ? 21.448 -14.541 -2.975 1.00 72.56 66 GLU A CA 1
ATOM 537 C C . GLU A 1 66 ? 20.461 -13.530 -3.586 1.00 72.56 66 GLU A C 1
ATOM 539 O O . GLU A 1 66 ? 19.674 -12.933 -2.851 1.00 72.56 66 GLU A O 1
ATOM 544 N N . GLU A 1 67 ? 20.467 -13.353 -4.913 1.00 70.44 67 GLU A N 1
ATOM 545 C CA . GLU A 1 67 ? 19.494 -12.510 -5.617 1.00 70.44 67 GLU A CA 1
ATOM 546 C C . GLU A 1 67 ? 18.084 -13.112 -5.608 1.00 70.44 67 GLU A C 1
ATOM 548 O O . GLU A 1 67 ? 17.152 -12.404 -5.226 1.00 70.44 67 GLU A O 1
ATOM 553 N N . GLU A 1 68 ? 17.928 -14.406 -5.912 1.00 70.12 68 GLU A N 1
ATOM 554 C CA . GLU A 1 68 ? 16.630 -15.099 -5.816 1.00 70.12 68 GLU A CA 1
ATOM 555 C C . GLU A 1 68 ? 16.057 -15.043 -4.387 1.00 70.12 68 GLU A C 1
ATOM 557 O O . GLU A 1 68 ? 14.875 -14.759 -4.198 1.00 70.12 68 GLU A O 1
ATOM 562 N N . GLU A 1 69 ? 16.884 -15.246 -3.352 1.00 71.88 69 GLU A N 1
ATOM 563 C CA . GLU A 1 69 ? 16.437 -15.146 -1.955 1.00 71.88 69 GLU A CA 1
ATOM 564 C C . GLU A 1 69 ? 16.069 -13.705 -1.544 1.00 71.88 69 GLU A C 1
ATOM 566 O O . GLU A 1 69 ? 15.120 -13.504 -0.773 1.00 71.88 69 GLU A O 1
ATOM 571 N N . GLU A 1 70 ? 16.788 -12.684 -2.035 1.00 71.44 70 GLU A N 1
ATOM 572 C CA . GLU A 1 70 ? 16.427 -11.279 -1.799 1.00 71.44 70 GLU A CA 1
ATOM 573 C C . GLU A 1 70 ? 15.101 -10.918 -2.489 1.00 71.44 70 GLU A C 1
ATOM 575 O O . GLU A 1 70 ? 14.276 -10.255 -1.846 1.00 71.44 70 GLU A O 1
ATOM 580 N N . GLU A 1 71 ? 14.871 -11.373 -3.726 1.00 69.81 71 GLU A N 1
ATOM 581 C CA . GLU A 1 71 ? 13.633 -11.161 -4.493 1.00 69.81 71 GLU A CA 1
ATOM 582 C C . GLU A 1 71 ? 12.431 -11.826 -3.816 1.00 69.81 71 GLU A C 1
ATOM 584 O O . GLU A 1 71 ? 11.468 -11.138 -3.469 1.00 69.81 71 GLU A O 1
ATOM 589 N N . ASP A 1 72 ? 12.545 -13.106 -3.462 1.00 73.25 72 ASP A N 1
ATOM 590 C CA . ASP A 1 72 ? 11.546 -13.842 -2.682 1.00 73.25 72 ASP A CA 1
ATOM 591 C C . ASP A 1 72 ? 11.213 -13.134 -1.359 1.00 73.25 72 ASP A C 1
ATOM 593 O O . ASP A 1 72 ? 10.060 -13.064 -0.915 1.00 73.25 72 ASP A O 1
ATOM 597 N N . SER A 1 73 ? 12.237 -12.610 -0.677 1.00 73.75 73 SER A N 1
ATOM 598 C CA . SER A 1 73 ? 12.045 -11.888 0.581 1.00 73.75 73 SER A CA 1
ATOM 599 C C . SER A 1 73 ? 11.352 -10.541 0.369 1.00 73.75 73 SER A C 1
ATOM 601 O O . SER A 1 73 ? 10.607 -10.091 1.246 1.00 73.75 73 SER A O 1
ATOM 603 N N . ALA A 1 74 ? 11.603 -9.883 -0.764 1.00 74.94 74 ALA A N 1
ATOM 604 C CA . ALA A 1 74 ? 10.998 -8.612 -1.126 1.00 74.94 74 ALA A CA 1
ATOM 605 C C . ALA A 1 74 ? 9.530 -8.810 -1.507 1.00 74.94 74 ALA A C 1
ATOM 607 O O . ALA A 1 74 ? 8.683 -8.090 -0.979 1.00 74.94 74 ALA A O 1
ATOM 608 N N . GLU A 1 75 ? 9.210 -9.825 -2.308 1.00 75.81 75 GLU A N 1
ATOM 609 C CA . GLU A 1 75 ? 7.834 -10.194 -2.651 1.00 75.81 75 GLU A CA 1
ATOM 610 C C . GLU A 1 75 ? 7.013 -10.516 -1.400 1.00 75.81 75 GLU A C 1
ATOM 612 O O . GLU A 1 75 ? 5.942 -9.940 -1.189 1.00 75.81 75 GLU A O 1
ATOM 617 N N . ARG A 1 76 ? 7.556 -11.334 -0.487 1.00 77.94 76 ARG A N 1
ATOM 618 C CA . ARG A 1 76 ? 6.892 -11.640 0.793 1.00 77.94 76 ARG A CA 1
ATOM 619 C C . ARG A 1 76 ? 6.689 -10.395 1.660 1.00 77.94 76 ARG A C 1
ATOM 621 O O . ARG A 1 76 ? 5.653 -10.273 2.310 1.00 77.94 76 ARG A O 1
ATOM 628 N N . LYS A 1 77 ? 7.642 -9.455 1.678 1.00 76.62 77 LYS A N 1
ATOM 629 C CA . LYS A 1 77 ? 7.503 -8.179 2.412 1.00 76.62 77 LYS A CA 1
ATOM 630 C C . LYS A 1 77 ? 6.452 -7.266 1.784 1.00 76.62 77 LYS A C 1
ATOM 632 O O . LYS A 1 77 ? 5.686 -6.654 2.521 1.00 76.62 77 LYS A O 1
ATOM 637 N N . ILE A 1 78 ? 6.396 -7.189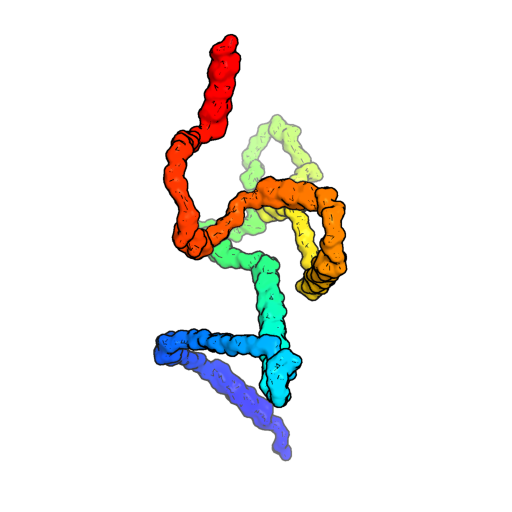 0.455 1.00 77.06 78 ILE A N 1
ATOM 638 C CA . ILE A 1 78 ? 5.399 -6.400 -0.284 1.00 77.06 78 ILE A CA 1
ATOM 639 C C . ILE A 1 78 ? 3.995 -6.983 -0.068 1.00 77.06 78 ILE A C 1
ATOM 641 O O . ILE A 1 78 ? 3.041 -6.236 0.168 1.00 77.06 78 ILE A O 1
ATOM 645 N N . MET A 1 79 ? 3.872 -8.312 -0.069 1.00 77.06 79 MET A N 1
ATOM 646 C CA . MET A 1 79 ? 2.630 -9.015 0.253 1.00 77.06 79 MET A CA 1
ATOM 647 C C . MET A 1 79 ? 2.197 -8.770 1.704 1.00 77.06 79 MET A C 1
ATOM 649 O O . MET A 1 79 ? 1.031 -8.463 1.951 1.00 77.06 79 MET A O 1
ATOM 653 N N . LEU A 1 80 ? 3.129 -8.828 2.660 1.00 72.44 80 LEU A N 1
ATOM 654 C CA . LEU A 1 80 ? 2.841 -8.573 4.073 1.00 72.44 80 LEU A CA 1
ATOM 655 C C . LEU A 1 80 ? 2.429 -7.112 4.337 1.00 72.44 80 LEU A C 1
ATOM 657 O O . LEU A 1 80 ? 1.485 -6.885 5.087 1.00 72.44 80 LEU A O 1
ATOM 661 N N . ASP A 1 81 ? 3.083 -6.131 3.703 1.00 74.56 81 ASP A N 1
ATOM 662 C CA . ASP A 1 81 ? 2.732 -4.701 3.814 1.00 74.56 81 ASP A CA 1
ATOM 663 C C . ASP A 1 81 ? 1.375 -4.370 3.163 1.00 74.56 81 ASP A C 1
ATOM 665 O O . ASP A 1 81 ? 0.670 -3.451 3.579 1.00 74.56 81 ASP A O 1
ATOM 669 N N . SER A 1 82 ? 0.976 -5.135 2.145 1.00 74.12 82 SER A N 1
ATOM 670 C CA . SER A 1 82 ? -0.353 -5.010 1.533 1.00 74.12 82 SER A CA 1
ATOM 671 C C . SER A 1 82 ? -1.437 -5.619 2.428 1.00 74.12 82 SER A C 1
ATOM 673 O O . SER A 1 82 ? -2.496 -5.016 2.613 1.00 74.12 82 SER A O 1
ATOM 675 N N . PHE A 1 83 ? -1.148 -6.765 3.054 1.00 70.19 83 PHE A N 1
ATOM 676 C CA . PHE A 1 83 ? -2.058 -7.432 3.987 1.00 70.19 83 PHE A CA 1
ATOM 677 C C . PHE A 1 83 ? -2.372 -6.558 5.211 1.00 70.19 83 PHE A C 1
ATOM 679 O O . PHE A 1 83 ? -3.536 -6.410 5.580 1.00 70.19 83 PHE A O 1
ATOM 686 N N . THR A 1 84 ? -1.363 -5.905 5.797 1.00 64.19 84 THR A N 1
ATOM 687 C CA . THR A 1 84 ? -1.545 -5.035 6.974 1.00 64.19 84 THR A CA 1
ATOM 688 C C . THR A 1 84 ? -2.302 -3.743 6.670 1.00 64.19 84 THR A C 1
ATOM 690 O O . THR A 1 84 ? -2.961 -3.212 7.561 1.00 64.19 84 THR A O 1
ATOM 693 N N . LYS A 1 85 ? -2.246 -3.231 5.433 1.00 68.81 85 LYS A N 1
ATOM 694 C CA . LYS A 1 85 ? -3.029 -2.056 5.010 1.00 68.81 85 LYS A CA 1
ATOM 695 C C . LYS A 1 85 ? -4.505 -2.379 4.797 1.00 68.81 85 LYS A C 1
ATOM 697 O O . LYS A 1 85 ? -5.353 -1.549 5.112 1.00 68.81 85 LYS A O 1
ATOM 702 N N . GLN A 1 86 ? -4.814 -3.564 4.268 1.00 63.66 86 GLN A N 1
ATOM 703 C CA . GLN A 1 86 ? -6.194 -3.993 4.016 1.00 63.66 86 GLN A CA 1
ATOM 704 C C . GLN A 1 86 ? -6.922 -4.410 5.288 1.00 63.66 86 GLN A C 1
ATOM 706 O O . GLN A 1 86 ? -8.104 -4.103 5.456 1.00 63.66 86 GLN A O 1
ATOM 711 N N . THR A 1 87 ? -6.221 -5.060 6.217 1.00 58.66 87 THR A N 1
ATOM 712 C CA . THR A 1 87 ? -6.720 -5.205 7.580 1.00 58.66 87 THR A CA 1
ATOM 713 C C . THR A 1 87 ? -6.578 -3.846 8.246 1.00 58.66 87 THR A C 1
ATOM 715 O O . THR A 1 87 ? -5.589 -3.636 8.937 1.00 58.66 87 THR A O 1
ATOM 718 N N . ASN A 1 88 ? -7.512 -2.919 7.973 1.00 57.44 88 ASN A N 1
ATOM 719 C CA . ASN A 1 88 ? -7.669 -1.636 8.666 1.00 57.44 88 ASN A CA 1
ATOM 720 C C . ASN A 1 88 ? -7.242 -1.855 10.110 1.00 57.44 88 ASN A C 1
ATOM 722 O O . ASN A 1 88 ? -7.957 -2.575 10.810 1.00 57.44 88 ASN A O 1
ATOM 726 N N . ALA A 1 89 ? -6.019 -1.425 10.451 1.00 61.66 89 ALA A N 1
ATOM 727 C CA . ALA A 1 89 ? -5.326 -1.894 11.640 1.00 61.66 89 ALA A CA 1
ATOM 728 C C . ALA A 1 89 ? -6.272 -1.611 12.790 1.00 61.66 89 ALA A C 1
ATOM 730 O O . ALA A 1 89 ? -6.510 -0.442 13.088 1.00 61.66 89 ALA A O 1
ATOM 731 N N . LEU A 1 90 ? -6.924 -2.670 13.289 1.00 59.62 90 LEU A N 1
ATOM 732 C CA . LEU A 1 90 ? -8.046 -2.538 14.205 1.00 59.62 90 LEU A CA 1
ATOM 733 C C . LEU A 1 90 ? -7.524 -1.666 15.320 1.00 59.62 90 LEU A C 1
ATOM 735 O O . LEU A 1 90 ? -6.559 -2.058 15.972 1.00 59.62 90 LEU A O 1
ATOM 739 N N . ASP A 1 91 ? -8.080 -0.464 15.435 1.00 65.94 91 ASP A N 1
ATOM 740 C CA . ASP A 1 91 ? -7.574 0.536 16.351 1.00 65.94 91 ASP A CA 1
ATOM 741 C C . ASP A 1 91 ? -7.747 -0.043 17.755 1.00 65.94 91 ASP A C 1
ATOM 743 O O . ASP A 1 91 ? -8.849 -0.085 18.314 1.00 65.94 91 ASP A O 1
ATOM 747 N N . VAL A 1 92 ? -6.664 -0.638 18.259 1.00 74.25 92 VAL A N 1
ATOM 748 C CA . VAL A 1 92 ? -6.655 -1.380 19.518 1.00 74.25 92 VAL A CA 1
ATOM 749 C C . VAL A 1 92 ? -7.089 -0.430 20.627 1.00 74.25 92 VAL A C 1
ATOM 751 O O . VAL A 1 92 ? -7.812 -0.841 21.533 1.00 74.25 92 VAL A O 1
ATOM 754 N N . ASP A 1 93 ? -6.761 0.856 20.482 1.00 79.88 93 ASP A N 1
ATOM 755 C CA . ASP A 1 93 ? -7.148 1.919 21.394 1.00 79.88 93 ASP A CA 1
ATOM 756 C C . ASP A 1 93 ? -8.655 2.195 21.342 1.00 79.88 93 ASP A C 1
ATOM 758 O O . ASP A 1 93 ? -9.273 2.350 22.396 1.00 79.88 93 ASP A O 1
ATOM 762 N N . LYS A 1 94 ? -9.302 2.151 20.169 1.00 85.50 94 LYS A N 1
ATOM 763 C CA . LYS A 1 94 ? -10.770 2.270 20.058 1.00 85.50 94 LYS A CA 1
ATOM 764 C C . LYS A 1 94 ? -11.492 1.135 20.784 1.00 85.50 94 LYS A C 1
ATOM 766 O O . LYS A 1 94 ? -12.434 1.380 21.539 1.00 85.50 94 LYS A O 1
ATOM 771 N N . HIS A 1 95 ? -11.056 -0.105 20.578 1.00 83.12 95 HIS A N 1
ATOM 772 C CA . HIS A 1 95 ? -11.655 -1.263 21.250 1.00 83.12 95 HIS A CA 1
ATOM 773 C C . HIS A 1 95 ? -11.350 -1.285 22.751 1.00 83.12 95 HIS A C 1
ATOM 775 O O . HIS A 1 95 ? -12.212 -1.656 23.550 1.00 83.12 95 HIS A O 1
ATOM 781 N N . MET A 1 96 ? -10.159 -0.836 23.145 1.00 87.44 96 MET A N 1
ATOM 782 C CA . MET A 1 96 ? -9.767 -0.682 24.543 1.00 87.44 96 MET A CA 1
ATOM 783 C C . MET A 1 96 ? -10.599 0.397 25.245 1.00 87.44 96 MET A C 1
ATOM 785 O O . MET A 1 96 ? -11.084 0.155 26.348 1.00 87.44 96 MET A O 1
ATOM 789 N N . MET A 1 97 ? -10.836 1.549 24.611 1.00 87.50 97 MET A N 1
ATOM 790 C CA . MET A 1 97 ? -11.703 2.597 25.158 1.00 87.50 97 MET A CA 1
ATOM 791 C C . MET A 1 97 ? -13.155 2.126 25.292 1.00 87.50 97 MET A C 1
ATOM 793 O O . MET A 1 97 ? -13.740 2.311 26.357 1.00 87.50 97 MET A O 1
ATOM 797 N N . ALA A 1 98 ? -13.702 1.444 24.278 1.00 89.88 98 ALA A N 1
ATOM 798 C CA . ALA A 1 98 ? -15.051 0.873 24.343 1.00 89.88 98 ALA A CA 1
ATOM 799 C C . ALA A 1 98 ? -15.189 -0.152 25.484 1.00 89.88 98 ALA A C 1
ATOM 801 O O . ALA A 1 98 ? -16.178 -0.151 26.215 1.00 89.88 98 ALA A O 1
ATOM 802 N N . PHE A 1 99 ? -14.166 -0.987 25.691 1.00 90.88 99 PHE A N 1
ATOM 803 C CA . PHE A 1 99 ? -14.139 -1.946 26.793 1.00 90.88 99 PHE A CA 1
ATOM 804 C C . PHE A 1 99 ? -14.061 -1.263 28.165 1.00 90.88 99 PHE A C 1
ATOM 806 O O . PHE A 1 99 ? -14.783 -1.647 29.086 1.00 90.88 99 PHE A O 1
ATOM 813 N N . ILE A 1 100 ? -13.212 -0.238 28.312 1.00 92.88 100 ILE A N 1
ATOM 814 C CA . ILE A 1 100 ? -13.124 0.552 29.549 1.00 92.88 100 ILE A CA 1
ATOM 815 C C . ILE A 1 100 ? -14.469 1.217 29.839 1.00 92.88 100 ILE A C 1
ATOM 817 O O . ILE A 1 100 ? -14.923 1.208 30.981 1.00 92.88 100 ILE A O 1
ATOM 821 N N . GLU A 1 101 ? -15.121 1.776 28.825 1.00 88.81 101 GLU A N 1
ATOM 822 C CA . GLU A 1 101 ? -16.417 2.425 28.970 1.00 88.81 101 GLU A CA 1
ATOM 823 C C . GLU A 1 101 ? -17.513 1.435 29.383 1.00 88.81 101 GLU A C 1
ATOM 825 O O . GLU A 1 101 ? -18.245 1.713 30.335 1.00 88.81 101 GLU A O 1
ATOM 830 N N . ASP A 1 102 ? -17.576 0.259 28.753 1.00 90.25 102 ASP A N 1
ATOM 831 C CA . ASP A 1 102 ? -18.494 -0.824 29.125 1.00 90.25 102 ASP A CA 1
ATOM 832 C C . ASP A 1 102 ? -18.250 -1.316 30.562 1.00 90.25 102 ASP A C 1
ATOM 834 O O . ASP A 1 102 ? -19.196 -1.457 31.342 1.00 90.25 102 ASP A O 1
ATOM 838 N N . GLU A 1 103 ? -16.995 -1.534 30.963 1.00 91.75 103 GLU A N 1
ATOM 839 C CA . GLU A 1 103 ? -16.653 -1.939 32.334 1.00 91.75 103 GLU A CA 1
ATOM 840 C C . GLU A 1 103 ? -16.978 -0.844 33.359 1.00 91.75 103 GLU A C 1
ATOM 842 O O . GLU A 1 103 ? -17.515 -1.121 34.436 1.00 91.75 103 GLU A O 1
ATOM 847 N N . MET A 1 104 ? -16.724 0.421 33.023 1.00 87.75 104 MET A N 1
ATOM 848 C CA . MET A 1 104 ? -17.102 1.559 33.860 1.00 87.75 104 MET A CA 1
ATOM 849 C C . MET A 1 104 ? -18.623 1.727 33.954 1.00 87.75 104 MET A C 1
ATOM 851 O O . MET A 1 104 ? -19.106 2.207 34.980 1.00 87.75 104 MET A O 1
ATOM 855 N N . ARG A 1 105 ? -19.383 1.342 32.924 1.00 85.19 105 ARG A N 1
ATOM 856 C CA . ARG A 1 105 ? -20.856 1.361 32.912 1.00 85.19 105 ARG A CA 1
ATOM 857 C C . ARG A 1 105 ? -21.430 0.268 33.812 1.00 85.19 105 ARG A C 1
ATOM 859 O O . ARG A 1 105 ? -22.250 0.566 34.680 1.00 85.19 105 ARG A O 1
ATOM 866 N N . LYS A 1 106 ? -20.899 -0.958 33.704 1.00 87.31 106 LYS A N 1
ATOM 867 C CA . LYS A 1 106 ? -21.241 -2.088 34.589 1.00 87.31 106 LYS A CA 1
ATOM 868 C C . LYS A 1 106 ? -20.975 -1.761 36.060 1.00 87.31 106 LYS A C 1
ATOM 870 O O . LYS A 1 106 ? -21.821 -2.017 36.911 1.00 87.31 106 LYS A O 1
ATOM 875 N N . ARG A 1 107 ? -19.828 -1.141 36.370 1.00 84.75 107 ARG A N 1
ATOM 876 C CA . ARG A 1 107 ? -19.473 -0.729 37.744 1.00 84.75 107 ARG A CA 1
ATOM 877 C C . ARG A 1 107 ? -20.341 0.402 38.287 1.00 84.75 107 ARG A C 1
ATOM 879 O O . ARG A 1 107 ? -20.555 0.468 39.492 1.00 84.75 107 ARG A O 1
ATOM 886 N N . ARG A 1 108 ? -20.842 1.281 37.416 1.00 83.94 108 ARG A N 1
ATOM 887 C CA . ARG A 1 108 ? -21.781 2.351 37.782 1.00 83.94 108 ARG A CA 1
ATOM 888 C C . ARG A 1 108 ? -23.210 1.849 38.022 1.00 83.94 108 ARG A C 1
ATOM 890 O O . ARG A 1 108 ? -24.067 2.655 38.361 1.00 83.94 108 ARG A O 1
ATOM 897 N N . GLY A 1 109 ? -23.468 0.544 37.884 1.00 69.06 109 GLY A N 1
ATOM 898 C CA . GLY A 1 109 ? -24.779 -0.053 38.154 1.00 69.06 109 GLY A CA 1
ATOM 899 C C . GLY A 1 109 ? -25.825 0.235 37.077 1.00 69.06 109 GLY A C 1
ATOM 900 O O . GLY A 1 109 ? -26.999 -0.053 37.281 1.00 69.06 109 GLY A O 1
ATOM 901 N N . GLN A 1 110 ? -25.413 0.773 35.926 1.00 63.91 110 GLN A N 1
ATOM 902 C CA . GLN A 1 110 ? -26.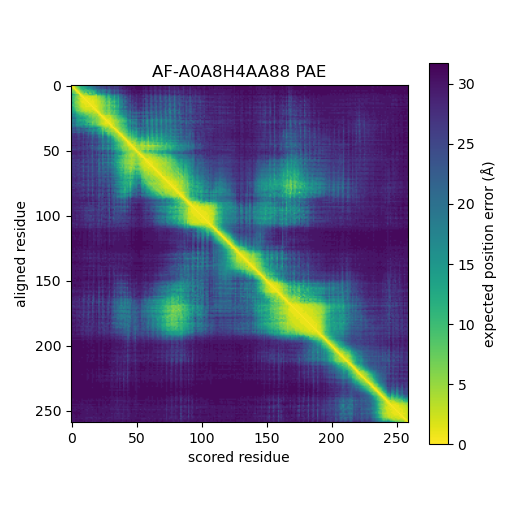255 0.816 34.736 1.00 63.91 110 GLN A CA 1
ATOM 903 C C . GLN A 1 110 ? -26.267 -0.596 34.149 1.00 63.91 110 GLN A C 1
ATOM 905 O O . GLN A 1 110 ? -25.374 -0.988 33.393 1.00 63.91 110 GLN A O 1
ATOM 910 N N . ILE A 1 111 ? -27.233 -1.395 34.602 1.00 56.47 111 ILE A N 1
ATOM 911 C CA . ILE A 1 111 ? -27.516 -2.727 34.073 1.00 56.47 111 ILE A CA 1
ATOM 912 C C . ILE A 1 111 ? -27.760 -2.560 32.576 1.00 56.47 111 ILE A C 1
ATOM 914 O O . ILE A 1 111 ? -28.654 -1.833 32.154 1.00 56.47 111 ILE A O 1
ATOM 918 N N . SER A 1 112 ? -26.910 -3.192 31.774 1.00 53.62 112 SER A N 1
ATOM 919 C CA . SER A 1 112 ? -27.052 -3.235 30.321 1.00 53.62 112 SER A CA 1
ATOM 920 C C . SER A 1 112 ? -28.027 -4.344 29.942 1.00 53.62 112 SER A C 1
ATOM 922 O O . SER A 1 112 ? -27.678 -5.263 29.213 1.00 53.62 112 SER A O 1
ATOM 924 N N . ASP A 1 113 ? -29.269 -4.218 30.403 1.00 48.28 113 ASP A N 1
ATOM 925 C CA . ASP A 1 113 ? -30.415 -4.807 29.710 1.00 48.28 113 ASP A CA 1
ATOM 926 C C . ASP A 1 113 ? -30.888 -3.793 28.666 1.00 48.28 113 ASP A C 1
ATOM 928 O O . ASP A 1 113 ? -31.978 -3.243 28.710 1.00 48.28 113 ASP A O 1
ATOM 932 N N . SER A 1 114 ? -29.994 -3.448 27.745 1.00 49.41 114 SER A N 1
ATOM 933 C CA . SER A 1 114 ? -30.313 -2.563 26.630 1.00 49.41 114 SER A CA 1
ATOM 934 C C . SER A 1 114 ? -29.372 -2.849 25.476 1.00 49.41 114 SER A C 1
ATOM 936 O O . SER A 1 114 ? -28.602 -2.016 25.008 1.00 49.41 114 SER A O 1
ATOM 938 N N . LYS A 1 115 ? -29.456 -4.088 24.994 1.00 51.44 115 LYS A N 1
ATOM 939 C CA . LYS A 1 115 ? -29.147 -4.357 23.594 1.00 51.44 115 LYS A CA 1
ATOM 940 C C . LYS A 1 115 ? -30.371 -4.290 22.684 1.00 51.44 115 LYS A C 1
ATOM 942 O O . LYS A 1 115 ? -30.185 -4.631 21.531 1.00 51.44 115 LYS A O 1
ATOM 947 N N . ASN A 1 116 ? -31.555 -3.849 23.146 1.00 46.59 116 ASN A N 1
ATOM 948 C CA . ASN A 1 116 ? -32.713 -3.643 22.255 1.00 46.59 116 ASN A CA 1
ATOM 949 C C . ASN A 1 116 ? -33.898 -2.775 22.758 1.00 46.59 116 ASN A C 1
ATOM 951 O O . ASN A 1 116 ? -34.890 -2.728 22.050 1.00 46.59 116 ASN A O 1
ATOM 955 N N . GLU A 1 117 ? -33.863 -2.080 23.903 1.00 42.69 117 GLU A N 1
ATOM 956 C CA . GLU A 1 117 ? -35.100 -1.456 24.446 1.00 42.69 117 GLU A CA 1
ATOM 957 C C . GLU A 1 117 ? -34.924 -0.011 24.955 1.00 42.69 117 GLU A C 1
ATOM 959 O O . GLU A 1 117 ? -35.321 0.317 26.068 1.00 42.69 117 GLU A O 1
ATOM 964 N N . VAL A 1 118 ? -34.308 0.884 24.173 1.00 43.66 118 VAL A N 1
ATOM 965 C CA . VAL A 1 118 ? -34.262 2.327 24.531 1.00 43.66 118 VAL A CA 1
ATOM 966 C C . VAL A 1 118 ? -34.833 3.223 23.428 1.00 43.66 118 VAL A C 1
ATOM 968 O O . VAL A 1 118 ? -34.440 4.374 23.301 1.00 43.66 118 VAL A O 1
ATOM 971 N N . GLU A 1 119 ? -35.795 2.724 22.650 1.00 45.53 119 GLU A N 1
ATOM 972 C CA . GLU A 1 119 ? -36.630 3.584 21.790 1.00 45.53 119 GLU A CA 1
ATOM 973 C C . GLU A 1 119 ? -38.145 3.432 22.035 1.00 45.53 119 GLU A C 1
ATOM 975 O O . GLU A 1 119 ? -38.925 4.101 21.372 1.00 45.53 119 GLU A O 1
ATOM 980 N N . ASP A 1 120 ? -38.577 2.672 23.052 1.00 42.75 120 ASP A N 1
ATOM 981 C CA . ASP A 1 120 ? -40.006 2.527 23.412 1.00 42.75 120 ASP A CA 1
ATOM 982 C C . ASP A 1 120 ? -40.391 3.257 24.716 1.00 42.75 120 ASP A C 1
ATOM 984 O O . ASP A 1 120 ? -41.397 2.948 25.355 1.00 42.75 120 ASP A O 1
ATOM 988 N N . ALA A 1 121 ? -39.585 4.231 25.147 1.00 45.69 121 ALA A N 1
ATOM 989 C CA . ALA A 1 121 ? -39.829 5.001 26.370 1.00 45.69 121 ALA A CA 1
ATOM 990 C C . ALA A 1 121 ? -40.345 6.428 26.112 1.00 45.69 121 ALA A C 1
ATOM 992 O O . ALA A 1 121 ? -40.179 7.297 26.968 1.00 45.69 121 ALA A O 1
ATOM 993 N N . GLU A 1 122 ? -40.992 6.683 24.972 1.00 50.28 122 GLU A N 1
ATOM 994 C CA . GLU A 1 122 ? -41.783 7.901 24.789 1.00 50.28 122 GLU A CA 1
ATOM 995 C C . GLU A 1 122 ? -43.267 7.560 24.611 1.00 50.28 122 GLU A C 1
ATOM 997 O O . GLU A 1 122 ? -43.648 6.775 23.748 1.00 50.28 122 GLU A O 1
ATOM 1002 N N . HIS A 1 123 ? -44.092 8.214 25.436 1.00 47.41 123 HIS A N 1
ATOM 1003 C CA . HIS A 1 123 ? -45.561 8.242 25.437 1.00 47.41 123 HIS A CA 1
ATOM 1004 C C . HIS A 1 123 ? -46.292 7.239 26.344 1.00 47.41 123 HIS A C 1
ATOM 1006 O O . HIS A 1 123 ? -47.087 6.418 25.897 1.00 47.41 123 HIS A O 1
ATOM 1012 N N . THR A 1 124 ? -46.153 7.423 27.661 1.00 48.78 124 THR A N 1
ATOM 1013 C CA . THR A 1 124 ? -47.212 7.044 28.622 1.00 48.78 124 THR A CA 1
ATOM 1014 C C . THR A 1 124 ? -47.884 8.254 29.279 1.00 48.78 124 THR A C 1
ATOM 1016 O O . THR A 1 124 ? -48.512 8.110 30.326 1.00 48.78 124 THR A O 1
ATOM 1019 N N . ASP A 1 125 ? -47.769 9.443 28.686 1.00 61.56 125 ASP A N 1
ATOM 1020 C CA . ASP A 1 125 ? -48.611 10.583 29.054 1.00 61.56 125 ASP A CA 1
ATOM 1021 C C . ASP A 1 125 ? -49.923 10.507 28.253 1.00 61.56 125 ASP A C 1
ATOM 1023 O O . ASP A 1 125 ? -49.877 10.211 27.056 1.00 61.56 125 ASP A O 1
ATOM 1027 N N . PRO A 1 126 ? -51.104 10.737 28.864 1.00 58.44 126 PRO A N 1
ATOM 1028 C CA . PRO A 1 126 ? -52.369 10.709 28.140 1.00 58.44 126 PRO A CA 1
ATOM 1029 C C . PRO A 1 126 ? -52.375 11.828 27.094 1.00 58.44 126 PRO A C 1
ATOM 1031 O O . PRO A 1 126 ? -52.477 13.012 27.421 1.00 58.44 126 PRO A O 1
ATOM 1034 N N . LEU A 1 127 ? -52.230 11.431 25.833 1.00 62.53 127 LEU A N 1
ATOM 1035 C CA . LEU A 1 127 ? -52.160 12.323 24.688 1.00 62.53 127 LEU A CA 1
ATOM 1036 C C . LEU A 1 127 ? -53.479 13.109 24.552 1.00 62.53 127 LEU A C 1
ATOM 1038 O O . LEU A 1 127 ? -54.572 12.557 24.689 1.00 62.53 127 LEU A O 1
ATOM 1042 N N . ASN A 1 128 ? -53.385 14.417 24.313 1.00 74.69 128 ASN A N 1
ATOM 1043 C CA . ASN A 1 128 ? -54.538 15.274 24.041 1.00 74.69 128 ASN A CA 1
ATOM 1044 C C . ASN A 1 128 ? -55.226 14.782 22.745 1.00 74.69 128 ASN A C 1
ATOM 1046 O O . ASN A 1 128 ? -54.514 14.503 21.781 1.00 74.69 128 ASN A O 1
ATOM 1050 N N . PRO A 1 129 ? -56.571 14.701 22.647 1.00 76.50 129 PRO A N 1
ATOM 1051 C CA . PRO A 1 129 ? -57.279 14.218 21.446 1.00 76.50 129 PRO A CA 1
ATOM 1052 C C . PRO A 1 129 ? -56.903 14.923 20.131 1.00 76.50 129 PRO A C 1
ATOM 1054 O O . PRO A 1 129 ? -57.182 14.415 19.049 1.00 76.50 129 PRO A O 1
ATOM 1057 N N . GLN A 1 130 ? -56.297 16.109 20.200 1.00 76.25 130 GLN A N 1
ATOM 1058 C CA . GLN A 1 130 ? -55.796 16.826 19.026 1.00 76.25 130 GLN A CA 1
ATOM 1059 C C . GLN A 1 130 ? -54.465 16.269 18.504 1.00 76.25 130 GLN A C 1
ATOM 1061 O O . GLN A 1 130 ? -54.234 16.302 17.298 1.00 76.25 130 GLN A O 1
ATOM 1066 N N . ASP A 1 131 ? -53.621 15.734 19.383 1.00 75.12 131 ASP A N 1
ATOM 1067 C CA . ASP A 1 131 ? -52.298 15.213 19.034 1.00 75.12 131 ASP A CA 1
ATOM 1068 C C . ASP A 1 131 ? -52.386 13.793 18.442 1.00 75.12 131 ASP A C 1
ATOM 1070 O O . ASP A 1 131 ? -51.562 13.416 17.610 1.00 75.12 131 ASP A O 1
ATOM 1074 N N . GLU A 1 132 ? -53.439 13.035 18.771 1.00 77.50 132 GLU A N 1
ATOM 1075 C CA . GLU A 1 132 ? -53.732 11.718 18.177 1.00 77.50 132 GLU A CA 1
ATOM 1076 C C . GLU A 1 132 ? -53.964 11.808 16.656 1.00 77.50 132 GLU A C 1
ATOM 1078 O O . GLU A 1 132 ? -53.588 10.911 15.903 1.00 77.50 132 GLU A O 1
ATOM 1083 N N . LEU A 1 133 ? -54.497 12.937 16.172 1.00 80.69 133 LEU A N 1
ATOM 1084 C CA . LEU A 1 133 ? -54.744 13.171 14.745 1.00 80.69 133 LEU A CA 1
ATOM 1085 C C . LEU A 1 133 ? -53.457 13.352 13.921 1.00 80.69 133 LEU A C 1
ATOM 1087 O O . LEU A 1 133 ? -53.487 13.206 12.698 1.00 80.69 133 LEU A O 1
ATOM 1091 N N . PHE A 1 134 ? -52.342 13.687 14.577 1.00 79.69 134 PHE A N 1
ATOM 1092 C CA . PHE A 1 134 ? -51.032 13.859 13.946 1.00 79.69 134 PHE A CA 1
ATOM 1093 C C . PHE A 1 134 ? -50.158 12.602 14.035 1.00 79.69 134 PHE A C 1
ATOM 1095 O O . PHE A 1 134 ? -49.073 12.573 13.448 1.00 79.69 134 PHE A O 1
ATOM 1102 N N . GLN A 1 135 ? -50.610 11.554 14.732 1.00 81.44 135 GLN A N 1
ATOM 1103 C CA . GLN A 1 135 ? -49.854 10.318 14.863 1.00 81.44 135 GLN A CA 1
ATOM 1104 C C . GLN A 1 135 ? -50.001 9.461 13.599 1.00 81.44 135 GLN A C 1
ATOM 1106 O O . GLN A 1 135 ? -51.100 9.097 13.180 1.00 81.44 135 GLN A O 1
ATOM 1111 N N . ALA A 1 136 ? -48.874 9.147 12.959 1.00 81.50 136 ALA A N 1
ATOM 1112 C CA . ALA A 1 136 ? -48.872 8.281 11.788 1.00 81.50 136 ALA A CA 1
ATOM 1113 C C . ALA A 1 136 ? -49.275 6.843 12.183 1.00 81.50 136 ALA A C 1
ATOM 1115 O O . ALA A 1 136 ? -48.781 6.346 13.198 1.00 81.50 136 ALA A O 1
ATOM 1116 N N . PRO A 1 137 ? -50.115 6.153 11.387 1.00 85.00 137 PRO A N 1
ATOM 1117 C CA . PRO A 1 137 ? -50.481 4.762 11.640 1.00 85.00 137 PRO A CA 1
ATOM 1118 C C . PRO A 1 137 ? -49.257 3.841 11.696 1.00 85.00 137 PRO A C 1
ATOM 1120 O O . PRO A 1 137 ? -48.330 4.002 10.902 1.00 85.00 137 PRO A O 1
ATOM 1123 N N . ASP A 1 138 ? -49.292 2.816 12.551 1.00 76.06 138 ASP A N 1
ATOM 1124 C CA . ASP A 1 138 ? -48.136 1.936 12.811 1.00 76.06 138 ASP A CA 1
ATOM 1125 C C . ASP A 1 138 ? -47.594 1.221 11.567 1.00 76.06 138 ASP A C 1
ATOM 1127 O O . ASP A 1 138 ? -46.403 0.976 11.448 1.00 76.06 138 ASP A O 1
ATOM 1131 N N . HIS A 1 139 ? -48.443 0.951 10.578 1.00 77.50 139 HIS A N 1
ATOM 1132 C CA . HIS A 1 139 ? -48.037 0.332 9.314 1.00 77.50 139 HIS A CA 1
ATOM 1133 C C . HIS A 1 139 ? -47.404 1.316 8.309 1.00 77.50 139 HIS A C 1
ATOM 1135 O O . HIS A 1 139 ? -46.854 0.882 7.298 1.00 77.50 139 HIS A O 1
ATOM 1141 N N . LEU A 1 140 ? -47.492 2.629 8.560 1.00 79.56 140 LEU A N 1
ATOM 1142 C CA . LEU A 1 140 ? -46.757 3.676 7.836 1.00 79.56 140 LEU A CA 1
ATOM 1143 C C . LEU A 1 140 ? -45.520 4.163 8.599 1.00 79.56 140 LEU A C 1
ATOM 1145 O O . LEU A 1 140 ? -44.717 4.903 8.025 1.00 79.56 140 LEU A O 1
ATOM 1149 N N . ARG A 1 141 ? -45.345 3.766 9.865 1.00 79.00 141 ARG A N 1
ATOM 1150 C CA . ARG A 1 141 ? -44.113 4.022 10.609 1.00 79.00 141 ARG A CA 1
ATOM 1151 C C . ARG A 1 141 ? -43.002 3.167 10.008 1.00 79.00 141 ARG A C 1
ATOM 1153 O O . ARG A 1 141 ? -42.892 1.972 10.250 1.00 79.00 141 ARG A O 1
ATOM 1160 N N . ILE A 1 142 ? -42.193 3.793 9.163 1.00 75.62 142 ILE A N 1
ATOM 1161 C CA . ILE A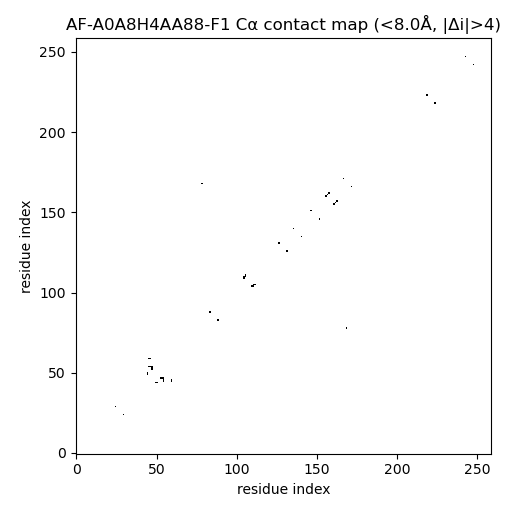 1 142 ? -40.945 3.202 8.696 1.00 75.62 142 ILE A CA 1
ATOM 1162 C C . ILE A 1 142 ? -39.988 3.299 9.873 1.00 75.62 142 ILE A C 1
ATOM 1164 O O . ILE A 1 142 ? -39.558 4.400 10.215 1.00 75.62 142 ILE A O 1
ATOM 1168 N N . GLU A 1 143 ? -39.671 2.167 10.495 1.00 68.94 143 GLU A N 1
ATOM 1169 C CA . GLU A 1 143 ? -38.656 2.142 11.539 1.00 68.94 143 GLU A CA 1
ATOM 1170 C C . GLU A 1 143 ? -37.334 2.624 10.950 1.00 68.94 143 GLU A C 1
ATOM 1172 O O . GLU A 1 143 ? -36.715 1.979 10.090 1.00 68.94 143 GLU A O 1
ATOM 1177 N N . SER A 1 144 ? -36.924 3.817 11.374 1.00 63.50 144 SER A N 1
ATOM 1178 C CA . SER A 1 144 ? -35.598 4.323 11.097 1.00 63.50 144 SER A CA 1
ATOM 1179 C C . SER A 1 144 ? -34.641 3.421 11.849 1.00 63.50 144 SER A C 1
ATOM 1181 O O . SER A 1 144 ? -34.432 3.598 13.043 1.00 63.50 144 SER A O 1
ATOM 1183 N N . LYS A 1 145 ? -34.069 2.433 11.152 1.00 68.56 145 LYS A N 1
ATOM 1184 C CA . LYS A 1 145 ? -32.937 1.675 11.689 1.00 68.56 145 LYS A CA 1
ATOM 1185 C C . LYS A 1 145 ? -31.961 2.701 12.259 1.00 68.56 145 LYS A C 1
ATOM 1187 O O . LYS A 1 145 ? -31.626 3.630 11.509 1.00 68.56 145 LYS A O 1
ATOM 1192 N N . PRO A 1 146 ? -31.531 2.565 13.527 1.00 61.97 146 PRO A N 1
ATOM 1193 C CA . PRO A 1 146 ? -30.651 3.541 14.140 1.00 61.97 146 PRO A CA 1
ATOM 1194 C C . PRO A 1 146 ? -29.488 3.726 13.184 1.00 61.97 146 PRO A C 1
ATOM 1196 O O . PRO A 1 146 ? -28.890 2.746 12.718 1.00 61.97 146 PRO A O 1
ATOM 1199 N N . ILE A 1 147 ? -29.262 4.979 12.795 1.00 57.91 147 ILE A N 1
ATOM 1200 C CA . ILE A 1 147 ? -28.196 5.357 11.880 1.00 57.91 147 ILE A CA 1
ATOM 1201 C C . ILE A 1 147 ? -26.907 5.062 12.636 1.00 57.91 147 ILE A C 1
ATOM 1203 O O . ILE A 1 147 ? -26.356 5.905 13.334 1.00 57.91 147 ILE A O 1
ATOM 1207 N N . SER A 1 148 ? -26.466 3.808 12.553 1.00 57.22 148 SER A N 1
ATOM 1208 C CA . SER A 1 148 ? -25.170 3.382 13.033 1.00 57.22 148 SER A CA 1
ATOM 1209 C C . SER A 1 148 ? -24.183 4.271 12.302 1.00 57.22 148 SER A C 1
ATOM 1211 O O . SER A 1 148 ? -24.166 4.286 11.071 1.00 57.22 148 SER A O 1
ATOM 1213 N N . GLU A 1 149 ? -23.423 5.064 13.048 1.00 57.94 149 GLU A N 1
ATOM 1214 C CA . GLU A 1 149 ? -22.526 6.100 12.527 1.00 57.94 149 GLU A CA 1
ATOM 1215 C C . GLU A 1 149 ? -21.600 5.572 11.410 1.00 57.94 149 GLU A C 1
ATOM 1217 O O . GLU A 1 149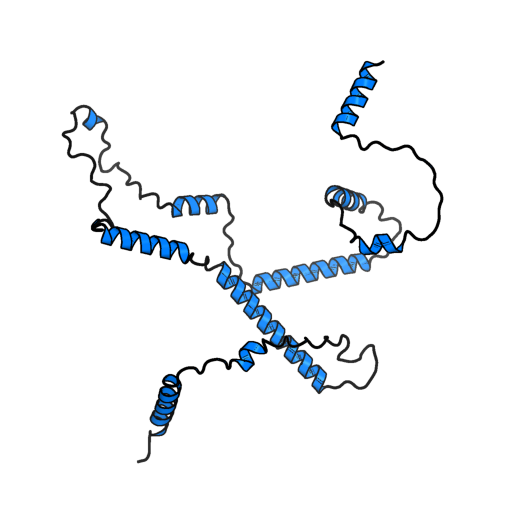 ? -21.239 6.303 10.485 1.00 57.94 149 GLU A O 1
ATOM 1222 N N . GLY A 1 150 ? -21.331 4.260 11.413 1.00 57.62 150 GLY A N 1
ATOM 1223 C CA . GLY A 1 150 ? -20.611 3.559 10.354 1.00 57.62 150 GLY A CA 1
ATOM 1224 C C . GLY A 1 150 ? -21.279 3.591 8.974 1.00 57.62 150 GLY A C 1
ATOM 1225 O O . GLY A 1 150 ? -20.568 3.575 7.977 1.00 57.62 150 GLY A O 1
ATOM 1226 N N . ASN A 1 151 ? -22.606 3.695 8.865 1.00 63.31 151 ASN A N 1
ATOM 1227 C CA . ASN A 1 151 ? -23.306 3.702 7.575 1.00 63.31 151 ASN A CA 1
ATOM 1228 C C . ASN A 1 151 ? -23.252 5.077 6.885 1.00 63.31 151 ASN A C 1
ATOM 1230 O O . ASN A 1 151 ? -23.261 5.158 5.659 1.00 63.31 151 ASN A O 1
ATOM 1234 N N . VAL A 1 152 ? -23.137 6.170 7.647 1.00 65.56 152 VAL A N 1
ATOM 1235 C CA . VAL A 1 152 ? -22.972 7.527 7.085 1.00 65.56 152 VAL A CA 1
ATOM 1236 C C . VAL A 1 152 ? -21.538 7.737 6.610 1.00 65.56 152 VAL A C 1
ATOM 1238 O O . VAL A 1 152 ? -21.303 8.289 5.535 1.00 65.56 152 VAL A O 1
ATOM 1241 N N . GLN A 1 153 ? -20.566 7.241 7.373 1.00 68.75 153 GLN A N 1
ATOM 1242 C CA . GLN A 1 153 ? -19.158 7.300 6.986 1.00 68.75 153 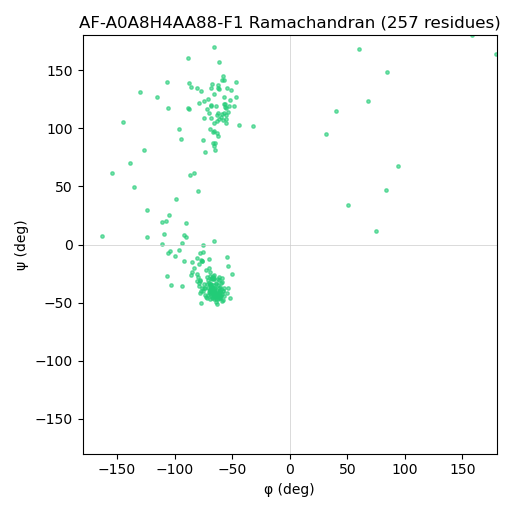GLN A CA 1
ATOM 1243 C C . GLN A 1 153 ? -18.875 6.370 5.800 1.00 68.75 153 GLN A C 1
ATOM 1245 O O . GLN A 1 153 ? -18.244 6.808 4.844 1.00 68.75 153 GLN A O 1
ATOM 1250 N N . LEU A 1 154 ? -19.427 5.149 5.795 1.00 71.31 154 LEU A N 1
ATOM 1251 C CA . LEU A 1 154 ? -19.323 4.218 4.666 1.00 71.31 154 LEU A CA 1
ATOM 1252 C C . LEU A 1 154 ? -20.045 4.728 3.411 1.00 71.31 154 LEU A C 1
ATOM 1254 O O . LEU A 1 154 ? -19.539 4.573 2.306 1.00 71.31 154 LEU A O 1
ATOM 1258 N N . SER A 1 155 ? -21.210 5.363 3.552 1.00 76.62 155 SER A N 1
ATOM 1259 C CA . SER A 1 155 ? -21.907 5.935 2.394 1.00 76.62 155 SER A CA 1
ATOM 1260 C C . SER A 1 155 ? -21.190 7.170 1.848 1.00 76.62 155 SER A C 1
ATOM 1262 O O . SER A 1 155 ? -21.079 7.313 0.636 1.00 76.62 155 SER A O 1
ATOM 1264 N N . THR A 1 156 ? -20.612 8.022 2.701 1.00 81.38 156 THR A N 1
ATOM 1265 C CA . THR A 1 156 ? -19.791 9.158 2.248 1.00 81.38 156 THR A CA 1
ATOM 1266 C C . THR A 1 156 ? -18.525 8.681 1.537 1.00 81.38 156 THR A C 1
ATOM 1268 O O . THR A 1 156 ? -18.177 9.233 0.494 1.00 81.38 156 THR A O 1
ATOM 1271 N N . THR A 1 157 ? -17.850 7.641 2.038 1.00 80.88 157 THR A N 1
ATOM 1272 C CA . THR A 1 157 ? -16.695 7.056 1.340 1.00 80.88 157 THR A CA 1
ATOM 1273 C C . THR A 1 157 ? -17.107 6.365 0.048 1.00 80.88 157 THR A C 1
ATOM 1275 O O . THR A 1 157 ? -16.432 6.559 -0.944 1.00 80.88 157 THR A O 1
ATOM 1278 N N . MET A 1 158 ? -18.236 5.660 -0.021 1.00 77.69 158 MET A N 1
ATOM 1279 C CA . MET A 1 158 ? -18.737 5.110 -1.291 1.00 77.69 158 MET A CA 1
ATOM 1280 C C . MET A 1 158 ? -19.120 6.193 -2.315 1.00 77.69 158 MET A C 1
ATOM 1282 O O . MET A 1 158 ? -18.988 5.974 -3.516 1.00 77.69 158 MET A O 1
ATOM 1286 N N . LEU A 1 159 ? -19.615 7.350 -1.859 1.00 82.56 159 LEU A N 1
ATOM 1287 C CA . LEU A 1 159 ? -20.001 8.468 -2.728 1.00 82.56 159 LEU A CA 1
ATOM 1288 C C . LEU A 1 159 ? -18.801 9.295 -3.208 1.00 82.56 159 LEU A C 1
ATOM 1290 O O . LEU A 1 159 ? -18.843 9.850 -4.304 1.00 82.56 159 LEU A O 1
ATOM 1294 N N . THR A 1 160 ? -17.760 9.424 -2.383 1.00 85.25 160 THR A N 1
ATOM 1295 C CA . THR A 1 160 ? -16.608 10.306 -2.656 1.00 85.25 160 THR A CA 1
ATOM 1296 C C . THR A 1 160 ? -15.341 9.557 -3.053 1.00 85.25 160 THR A C 1
ATOM 1298 O O . THR A 1 160 ? -14.517 10.108 -3.781 1.00 85.25 160 THR A O 1
ATOM 1301 N N . ALA A 1 161 ? -15.182 8.313 -2.612 1.00 84.38 161 ALA A N 1
ATOM 1302 C CA . ALA A 1 161 ? -14.051 7.459 -2.925 1.00 84.38 161 ALA A CA 1
ATOM 1303 C C . ALA A 1 161 ? -14.469 6.369 -3.914 1.00 84.38 161 ALA A C 1
ATOM 1305 O O . ALA A 1 161 ? -15.546 5.780 -3.831 1.00 84.38 161 ALA A O 1
ATOM 1306 N N . ILE A 1 162 ? -13.582 6.089 -4.865 1.00 83.62 162 ILE A N 1
ATOM 1307 C CA . ILE A 1 162 ? -13.743 4.954 -5.766 1.00 83.62 162 ILE A CA 1
ATOM 1308 C C . ILE A 1 162 ? -13.416 3.703 -4.950 1.00 83.62 162 ILE A C 1
ATOM 1310 O O . ILE A 1 162 ? -12.309 3.629 -4.414 1.00 83.62 162 ILE A O 1
ATOM 1314 N N . PRO A 1 163 ? -14.328 2.724 -4.849 1.00 76.12 163 PRO A N 1
ATOM 1315 C CA . PRO A 1 163 ? -13.989 1.456 -4.230 1.00 76.12 163 PRO A CA 1
ATOM 1316 C C . PRO A 1 163 ? -12.881 0.796 -5.054 1.00 76.12 163 PRO A C 1
ATOM 1318 O O . PRO A 1 163 ? -13.079 0.433 -6.216 1.00 76.12 163 PRO A O 1
ATOM 1321 N N . GLU A 1 164 ? -11.695 0.687 -4.464 1.00 78.38 164 GLU A N 1
ATOM 1322 C CA . GLU A 1 164 ? -10.571 -0.018 -5.067 1.00 78.38 164 GLU A CA 1
ATOM 1323 C C . GLU A 1 164 ? -10.915 -1.509 -5.091 1.00 78.38 164 GLU A C 1
ATOM 1325 O O . GLU A 1 164 ? -11.163 -2.117 -4.049 1.00 78.38 164 GLU A O 1
ATOM 1330 N N . VAL A 1 165 ? -10.960 -2.106 -6.280 1.00 80.94 165 VAL A N 1
ATOM 1331 C CA . VAL A 1 165 ? -11.029 -3.562 -6.412 1.00 80.94 165 VAL A CA 1
ATOM 1332 C C . VAL A 1 165 ? -9.595 -4.059 -6.441 1.00 80.94 165 VAL A C 1
ATOM 1334 O O . VAL A 1 165 ? -8.841 -3.690 -7.343 1.00 80.94 165 VAL A O 1
ATOM 1337 N N . ASP A 1 166 ? -9.208 -4.863 -5.453 1.00 79.81 166 ASP A N 1
ATOM 1338 C CA . ASP A 1 166 ? -7.860 -5.416 -5.423 1.00 79.81 166 ASP A CA 1
ATOM 1339 C C . ASP A 1 166 ? -7.693 -6.427 -6.565 1.00 79.81 166 ASP A C 1
ATOM 1341 O O . ASP A 1 166 ? -8.284 -7.507 -6.567 1.00 79.81 166 ASP A O 1
ATOM 1345 N N . LEU A 1 167 ? -6.912 -6.040 -7.574 1.00 81.75 167 LEU A N 1
ATOM 1346 C CA . LEU A 1 167 ? -6.603 -6.867 -8.743 1.00 81.75 167 LEU A CA 1
ATOM 1347 C C . LEU A 1 167 ? -5.592 -7.978 -8.411 1.00 81.75 167 LEU A C 1
ATOM 1349 O O . LEU A 1 167 ? -5.317 -8.822 -9.263 1.00 81.75 167 LEU A O 1
ATOM 1353 N N . GLY A 1 168 ? -5.044 -7.978 -7.192 1.00 86.19 168 GLY A N 1
ATOM 1354 C CA . GLY A 1 168 ? -3.949 -8.842 -6.783 1.00 86.19 168 GLY A CA 1
ATOM 1355 C C . GLY A 1 168 ? -2.590 -8.248 -7.159 1.00 86.19 168 GLY A C 1
ATOM 1356 O O . GLY A 1 168 ? -2.433 -7.540 -8.161 1.00 86.19 168 GLY A O 1
ATOM 1357 N N . ILE A 1 169 ? -1.587 -8.542 -6.330 1.00 85.62 169 ILE A N 1
ATOM 1358 C CA . ILE A 1 169 ? -0.228 -8.004 -6.474 1.00 85.62 169 ILE A CA 1
ATOM 1359 C C . ILE A 1 169 ? 0.389 -8.449 -7.804 1.00 85.62 169 ILE A C 1
ATOM 1361 O O . ILE A 1 169 ? 0.969 -7.621 -8.498 1.00 85.62 169 ILE A O 1
ATOM 1365 N N . ASP A 1 170 ? 0.169 -9.695 -8.220 1.00 88.06 170 ASP A N 1
ATOM 1366 C CA . ASP A 1 170 ? 0.735 -10.258 -9.453 1.00 88.06 170 ASP A CA 1
ATOM 1367 C C . ASP A 1 170 ? 0.261 -9.512 -10.709 1.00 88.06 170 ASP A C 1
ATOM 1369 O O . ASP A 1 170 ? 1.053 -9.169 -11.587 1.00 88.06 170 ASP A O 1
ATOM 1373 N N . VAL A 1 171 ? -1.037 -9.193 -10.789 1.00 91.31 171 VAL A N 1
ATOM 1374 C CA . VAL A 1 171 ? -1.610 -8.434 -11.914 1.00 91.31 171 VAL A CA 1
ATOM 1375 C C . VAL A 1 171 ? -1.078 -7.004 -11.914 1.00 91.31 171 VAL A C 1
ATOM 1377 O O . VAL A 1 171 ? -0.758 -6.451 -12.968 1.00 91.31 171 VAL A O 1
ATOM 1380 N N . ARG A 1 172 ? -0.936 -6.400 -10.729 1.00 88.56 172 ARG A N 1
ATOM 1381 C CA . ARG A 1 172 ? -0.341 -5.070 -10.581 1.00 88.56 172 ARG A CA 1
ATOM 1382 C C . ARG A 1 172 ? 1.127 -5.060 -11.011 1.00 88.56 172 ARG A C 1
ATOM 1384 O O . ARG A 1 172 ? 1.513 -4.150 -11.740 1.00 88.56 172 ARG A O 1
ATOM 1391 N N . LEU A 1 173 ? 1.919 -6.050 -10.603 1.00 89.19 173 LEU A N 1
ATOM 1392 C CA . LEU A 1 173 ? 3.324 -6.195 -10.990 1.00 89.19 173 LEU A CA 1
ATOM 1393 C C . LEU A 1 173 ? 3.465 -6.406 -12.495 1.00 89.19 173 LEU A C 1
ATOM 1395 O O . LEU A 1 173 ? 4.254 -5.708 -13.124 1.00 89.19 173 LEU A O 1
ATOM 1399 N N . LYS A 1 174 ? 2.626 -7.252 -13.098 1.00 94.38 174 LYS A N 1
ATOM 1400 C CA . LYS A 1 174 ? 2.598 -7.442 -14.552 1.00 94.38 174 LYS A CA 1
ATOM 1401 C C . LYS A 1 174 ? 2.287 -6.144 -15.300 1.00 94.38 174 LYS A C 1
ATOM 1403 O O . LYS A 1 174 ? 2.959 -5.810 -16.270 1.00 94.38 174 LYS A O 1
ATOM 1408 N N . ASN A 1 175 ? 1.316 -5.366 -14.825 1.00 93.56 175 ASN A N 1
ATOM 1409 C CA . ASN A 1 175 ? 1.004 -4.064 -15.420 1.00 93.56 175 ASN A CA 1
ATOM 1410 C C . ASN A 1 175 ? 2.167 -3.066 -15.255 1.00 93.56 175 ASN A C 1
ATOM 1412 O O . ASN A 1 175 ? 2.437 -2.269 -16.158 1.00 93.56 175 ASN A O 1
ATOM 1416 N N . ILE A 1 176 ? 2.870 -3.098 -14.118 1.00 92.94 176 ILE A N 1
ATOM 1417 C CA . ILE A 1 176 ? 4.073 -2.283 -13.893 1.00 92.94 176 ILE A CA 1
ATOM 1418 C C . ILE A 1 176 ? 5.175 -2.696 -14.872 1.00 92.94 176 ILE A C 1
ATOM 1420 O O . ILE A 1 176 ? 5.727 -1.830 -15.545 1.00 92.94 176 ILE A O 1
ATOM 1424 N N . GLU A 1 177 ? 5.433 -3.992 -15.027 1.00 94.62 177 GLU A N 1
ATOM 1425 C CA . GLU A 1 177 ? 6.439 -4.516 -15.951 1.00 94.62 177 GLU A CA 1
ATOM 1426 C C . GLU A 1 177 ? 6.114 -4.149 -17.409 1.00 94.62 177 GLU A C 1
ATOM 1428 O O . GLU A 1 177 ? 6.968 -3.643 -18.142 1.00 94.62 177 GLU A O 1
ATOM 1433 N N . GLU A 1 178 ? 4.862 -4.331 -17.838 1.00 96.19 178 GLU A N 1
ATOM 1434 C CA . GLU A 1 178 ? 4.415 -3.997 -19.194 1.00 96.19 178 GLU A CA 1
ATOM 1435 C C . GLU A 1 178 ? 4.554 -2.495 -19.484 1.00 96.19 178 GLU A C 1
ATOM 1437 O O . GLU A 1 178 ? 5.063 -2.100 -20.543 1.00 96.19 178 GLU A O 1
ATOM 1442 N N . THR A 1 179 ? 4.148 -1.642 -18.539 1.00 95.94 179 THR A N 1
ATOM 1443 C CA . THR A 1 179 ? 4.253 -0.182 -18.691 1.00 95.94 179 THR A CA 1
ATOM 1444 C C . THR A 1 179 ? 5.697 0.311 -18.600 1.00 95.94 179 THR A C 1
ATOM 1446 O O . THR A 1 179 ? 6.073 1.228 -19.339 1.00 95.94 179 THR A O 1
ATOM 1449 N N . GLU A 1 180 ? 6.545 -0.320 -17.787 1.00 94.81 180 GLU A N 1
ATOM 1450 C CA . GLU A 1 180 ? 7.981 -0.044 -17.727 1.00 94.81 180 GLU A CA 1
ATOM 1451 C C . GLU A 1 180 ? 8.681 -0.447 -19.029 1.00 94.81 180 GLU A C 1
ATOM 1453 O O . GLU A 1 180 ? 9.433 0.350 -19.600 1.00 94.81 180 GLU A O 1
ATOM 1458 N N . LYS A 1 181 ? 8.378 -1.633 -19.565 1.00 96.06 181 LYS A N 1
ATOM 1459 C CA . LYS A 1 181 ? 8.914 -2.111 -20.845 1.00 96.06 181 LYS A CA 1
ATOM 1460 C C . LYS A 1 181 ? 8.502 -1.203 -22.001 1.00 96.06 181 LYS A C 1
ATOM 1462 O O . LYS A 1 181 ? 9.342 -0.839 -22.829 1.00 96.06 181 LYS A O 1
ATOM 1467 N N . ALA A 1 182 ? 7.235 -0.789 -22.047 1.00 94.44 182 ALA A N 1
ATOM 1468 C CA . ALA A 1 182 ? 6.744 0.157 -23.048 1.00 94.44 182 ALA A CA 1
ATOM 1469 C C . ALA A 1 182 ? 7.442 1.524 -22.929 1.00 94.44 182 ALA A C 1
ATOM 1471 O O . ALA A 1 182 ? 7.891 2.083 -23.935 1.00 94.44 182 ALA A O 1
ATOM 1472 N N . LYS A 1 183 ? 7.606 2.038 -21.703 1.00 95.31 183 LYS A N 1
ATOM 1473 C CA . LYS A 1 183 ? 8.321 3.293 -21.429 1.00 95.31 183 LYS A CA 1
ATOM 1474 C C . LYS A 1 183 ? 9.792 3.213 -21.838 1.00 95.31 183 LYS A C 1
ATOM 1476 O O . LYS A 1 183 ? 10.292 4.142 -22.475 1.00 95.31 183 LYS A O 1
ATOM 1481 N N . ARG A 1 184 ? 10.477 2.113 -21.513 1.00 93.44 184 ARG A N 1
ATOM 1482 C CA . ARG A 1 184 ? 11.873 1.865 -21.900 1.00 93.44 184 ARG A CA 1
ATOM 1483 C C . ARG A 1 184 ? 12.023 1.847 -23.418 1.00 93.44 184 ARG A C 1
ATOM 1485 O O . ARG A 1 184 ? 12.903 2.525 -23.938 1.00 93.44 184 ARG A O 1
ATOM 1492 N N . LYS A 1 185 ? 11.116 1.168 -24.127 1.00 93.50 185 LYS A N 1
ATOM 1493 C CA . LYS A 1 185 ? 11.095 1.139 -25.596 1.00 93.50 185 LYS A CA 1
ATOM 1494 C C . LYS A 1 185 ? 10.880 2.529 -26.205 1.00 93.50 185 LYS A C 1
ATOM 1496 O O . LYS A 1 185 ? 11.555 2.871 -27.169 1.00 93.50 185 LYS A O 1
ATOM 1501 N N . LEU A 1 186 ? 9.980 3.344 -25.650 1.00 89.56 186 LEU A N 1
ATOM 1502 C CA . LEU A 1 186 ? 9.750 4.717 -26.124 1.00 89.56 186 LEU A CA 1
ATOM 1503 C C . LEU A 1 186 ? 10.997 5.590 -25.926 1.00 89.56 186 LEU A C 1
ATOM 1505 O O . LEU A 1 186 ? 11.395 6.319 -26.835 1.00 89.56 186 LEU A O 1
ATOM 1509 N N . LEU A 1 187 ? 11.640 5.493 -24.759 1.00 88.00 187 LEU A N 1
ATOM 1510 C CA . LEU A 1 187 ? 12.895 6.195 -24.483 1.00 88.00 187 LEU A CA 1
ATOM 1511 C C . LEU A 1 187 ? 14.000 5.761 -25.445 1.00 88.00 187 LEU A C 1
ATOM 1513 O O . LEU A 1 187 ? 14.671 6.614 -26.017 1.00 88.00 187 LEU A O 1
ATOM 1517 N N . GLU A 1 188 ? 14.157 4.461 -25.673 1.00 89.50 188 GLU A N 1
ATOM 1518 C CA . GLU A 1 188 ? 15.142 3.929 -26.611 1.00 89.50 188 GLU A CA 1
ATOM 1519 C C . GLU A 1 188 ? 14.878 4.404 -28.046 1.00 89.50 188 GLU A C 1
ATOM 1521 O O . GLU A 1 188 ? 15.794 4.887 -28.702 1.00 89.50 188 GLU A O 1
ATOM 1526 N N . GLN A 1 189 ? 13.624 4.387 -28.507 1.00 86.44 189 GLN A N 1
ATOM 1527 C CA . GLN A 1 189 ? 13.248 4.950 -29.808 1.00 86.44 189 GLN A CA 1
ATOM 1528 C C . GLN A 1 189 ? 13.548 6.452 -29.899 1.00 86.44 189 GLN A C 1
ATOM 1530 O O . GLN A 1 189 ? 13.977 6.930 -30.946 1.00 86.44 189 GLN A O 1
ATOM 1535 N N . ARG A 1 190 ? 13.369 7.204 -28.807 1.00 79.81 190 ARG A N 1
ATOM 1536 C CA . ARG A 1 190 ? 13.748 8.622 -28.741 1.00 79.81 190 ARG A CA 1
ATOM 1537 C C . ARG A 1 190 ? 15.266 8.821 -28.784 1.00 79.81 190 ARG A C 1
ATOM 1539 O O . ARG A 1 190 ? 15.718 9.814 -29.337 1.00 79.81 190 ARG A O 1
ATOM 1546 N N . HIS A 1 191 ? 16.039 7.906 -28.204 1.00 77.19 191 HIS A N 1
ATOM 1547 C CA . HIS A 1 191 ? 17.502 7.945 -28.229 1.00 77.19 191 HIS A CA 1
ATOM 1548 C C . HIS A 1 191 ? 18.095 7.471 -29.565 1.00 77.19 191 HIS A C 1
ATOM 1550 O O . HIS A 1 191 ? 19.160 7.951 -29.944 1.00 77.19 191 HIS A O 1
ATOM 1556 N N . GLN A 1 192 ? 17.420 6.559 -30.271 1.00 74.38 192 GLN A N 1
ATOM 1557 C CA . GLN A 1 192 ? 17.838 6.041 -31.577 1.00 74.38 192 GLN A CA 1
ATOM 1558 C C . GLN A 1 192 ? 17.435 6.945 -32.749 1.00 74.38 192 GLN A C 1
ATOM 1560 O O . GLN A 1 192 ? 18.046 6.849 -33.812 1.00 74.38 192 GLN A O 1
ATOM 1565 N N . LYS A 1 193 ? 16.443 7.833 -32.584 1.00 69.56 193 LYS A N 1
ATOM 1566 C CA . LYS A 1 193 ? 16.196 8.888 -33.571 1.00 69.56 193 LYS A CA 1
ATOM 1567 C C . LYS A 1 193 ? 17.414 9.823 -33.600 1.00 69.56 193 LYS A C 1
ATOM 1569 O O . LYS A 1 193 ? 17.732 10.412 -32.562 1.00 69.56 193 LYS A O 1
ATOM 1574 N N . PRO A 1 194 ? 18.117 9.959 -34.742 1.00 62.25 194 PRO A N 1
ATOM 1575 C CA . PRO A 1 194 ? 19.164 10.960 -34.862 1.00 62.25 194 PRO A CA 1
ATOM 1576 C C . PRO A 1 194 ? 18.544 12.328 -34.573 1.00 62.25 194 PRO A C 1
ATOM 1578 O O . PRO A 1 194 ? 17.400 12.585 -34.941 1.00 62.25 194 PRO A O 1
ATOM 1581 N N . LYS A 1 195 ? 19.287 13.195 -33.877 1.00 58.50 195 LYS A N 1
ATOM 1582 C CA . LYS A 1 195 ? 18.932 14.611 -33.747 1.00 58.50 195 LYS A CA 1
ATOM 1583 C C . LYS A 1 195 ? 19.021 15.233 -35.141 1.00 58.50 195 LYS A C 1
ATOM 1585 O O . LYS A 1 195 ? 20.055 15.790 -35.491 1.00 58.50 195 LYS A O 1
ATOM 1590 N N . GLU A 1 196 ? 17.988 15.073 -35.955 1.00 56.41 196 GLU A N 1
ATOM 1591 C CA . GLU A 1 196 ? 17.798 15.932 -37.114 1.00 56.41 196 GLU A CA 1
ATOM 1592 C C . GLU A 1 196 ? 17.524 17.338 -36.566 1.00 56.41 196 GLU A C 1
ATOM 1594 O O . GLU A 1 196 ? 16.747 17.517 -35.625 1.00 56.41 196 GLU A O 1
ATOM 1599 N N . GLU A 1 197 ? 18.252 18.331 -37.077 1.00 56.0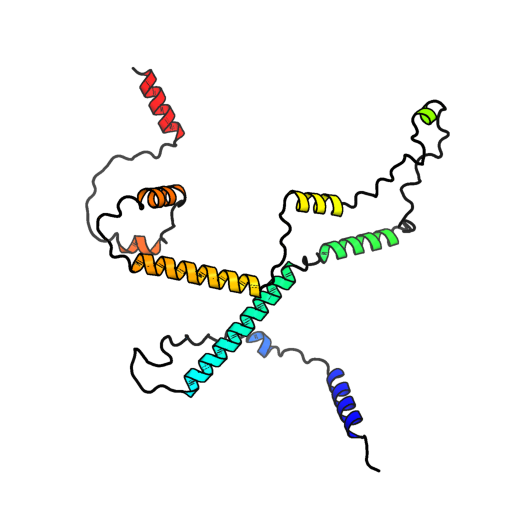6 197 GLU A N 1
ATOM 1600 C CA . GLU A 1 197 ? 18.319 19.695 -36.529 1.00 56.06 197 GLU A CA 1
ATOM 1601 C C . GLU A 1 197 ? 16.985 20.474 -36.615 1.00 56.06 197 GLU A C 1
ATOM 1603 O O . GLU A 1 197 ? 16.907 21.610 -36.149 1.00 56.06 197 GLU A O 1
ATOM 1608 N N . ASP A 1 198 ? 15.914 19.841 -37.109 1.00 51.97 198 ASP A N 1
ATOM 1609 C CA . ASP A 1 198 ? 14.608 20.446 -37.387 1.00 51.97 198 ASP A CA 1
ATOM 1610 C C . ASP A 1 198 ? 13.464 20.025 -36.437 1.00 51.97 198 ASP A C 1
ATOM 1612 O O . ASP A 1 198 ? 12.322 20.441 -36.630 1.00 51.97 198 ASP A O 1
ATOM 1616 N N . ASP A 1 199 ? 13.724 19.316 -35.330 1.00 50.53 199 ASP A N 1
ATOM 1617 C CA . ASP A 1 199 ? 12.704 19.047 -34.289 1.00 50.53 199 ASP A CA 1
ATOM 1618 C C . ASP A 1 199 ? 12.482 20.254 -33.340 1.00 50.53 199 ASP A C 1
ATOM 1620 O O . ASP A 1 199 ? 12.413 20.151 -32.110 1.00 50.53 199 ASP A O 1
ATOM 1624 N N . THR A 1 200 ? 12.350 21.454 -33.907 1.00 50.56 200 THR A N 1
ATOM 1625 C CA . THR A 1 200 ? 12.056 22.693 -33.160 1.00 50.56 200 THR A CA 1
ATOM 1626 C C . THR A 1 200 ? 10.582 22.834 -32.763 1.00 50.56 200 THR A C 1
ATOM 1628 O O . THR A 1 200 ? 10.240 23.724 -31.980 1.00 50.56 200 THR A O 1
ATOM 1631 N N . PHE A 1 201 ? 9.694 21.951 -33.234 1.00 49.41 201 PHE A N 1
ATOM 1632 C CA . PHE A 1 201 ? 8.249 22.124 -33.054 1.00 49.41 201 PHE A CA 1
ATOM 1633 C C . PHE A 1 201 ? 7.667 21.413 -31.815 1.00 49.41 201 PHE A C 1
ATOM 1635 O O . PHE A 1 201 ? 6.825 21.986 -31.119 1.00 49.41 201 PHE A O 1
ATOM 1642 N N . GLU A 1 202 ? 8.159 20.229 -31.440 1.00 49.38 202 GLU A N 1
ATOM 1643 C CA . GLU A 1 202 ? 7.602 19.464 -30.304 1.00 49.38 202 GLU A CA 1
ATOM 1644 C C . GLU A 1 202 ? 8.181 19.872 -28.931 1.00 49.38 202 GLU A C 1
ATOM 1646 O O . GLU A 1 202 ? 7.597 19.596 -27.879 1.00 49.38 202 GLU A O 1
ATOM 1651 N N . GLY A 1 203 ? 9.299 20.609 -28.915 1.00 49.16 203 GLY A N 1
ATOM 1652 C CA . GLY A 1 203 ? 9.938 21.114 -27.692 1.00 49.16 203 GLY A CA 1
ATOM 1653 C C . GLY A 1 203 ? 9.246 22.325 -27.051 1.00 49.16 203 GLY A C 1
ATOM 1654 O O . GLY A 1 203 ? 9.525 22.642 -25.892 1.00 49.16 203 GLY A O 1
ATOM 1655 N N . SER A 1 204 ? 8.338 22.997 -27.765 1.00 54.62 204 SER A N 1
ATOM 1656 C CA . SER A 1 204 ? 7.675 24.225 -27.297 1.00 54.62 204 SER A CA 1
ATOM 1657 C C . SER A 1 204 ? 6.715 23.958 -26.130 1.00 54.62 204 SER A C 1
ATOM 1659 O O . SER A 1 204 ? 6.787 24.634 -25.100 1.00 54.62 204 SER A O 1
ATOM 1661 N N . ASN A 1 205 ? 5.904 22.901 -26.231 1.00 55.69 205 ASN A N 1
ATOM 1662 C CA . ASN A 1 205 ? 4.931 22.528 -25.203 1.00 55.69 205 ASN A CA 1
ATOM 1663 C C . ASN A 1 205 ? 5.612 21.913 -23.970 1.00 55.69 205 ASN A C 1
ATOM 1665 O O . ASN A 1 205 ? 5.329 22.319 -22.847 1.00 55.69 205 ASN A O 1
ATOM 1669 N N . PHE A 1 206 ? 6.589 21.015 -24.149 1.00 57.03 206 PHE A N 1
ATOM 1670 C CA . PHE A 1 206 ? 7.308 20.406 -23.019 1.00 57.03 206 PHE A CA 1
ATOM 1671 C C . PHE A 1 206 ? 8.179 21.419 -22.251 1.00 57.03 206 PHE A C 1
ATOM 1673 O O . PHE A 1 206 ? 8.263 21.367 -21.022 1.00 57.03 206 PHE A O 1
ATOM 1680 N N . SER A 1 207 ? 8.799 22.373 -22.955 1.00 58.75 207 SER A N 1
ATOM 1681 C CA . SER A 1 207 ? 9.587 23.457 -22.350 1.00 58.75 207 SER A CA 1
ATOM 1682 C C . SER A 1 207 ? 8.707 24.451 -21.585 1.00 58.75 207 SER A C 1
ATOM 1684 O O . SER A 1 207 ? 9.087 24.885 -20.496 1.00 58.75 207 SER A O 1
ATOM 1686 N N . ALA A 1 208 ? 7.513 24.774 -22.097 1.00 57.62 208 ALA A N 1
ATOM 1687 C CA . ALA A 1 208 ? 6.556 25.640 -21.409 1.00 57.62 208 ALA A CA 1
ATOM 1688 C C . ALA A 1 208 ? 5.995 24.980 -20.137 1.00 57.62 208 ALA A C 1
ATOM 1690 O O . ALA A 1 208 ? 6.009 25.596 -19.070 1.00 57.62 208 ALA A O 1
ATOM 1691 N N . THR A 1 209 ? 5.593 23.707 -20.207 1.00 61.12 209 THR A N 1
ATOM 1692 C CA . THR A 1 209 ? 5.063 22.960 -19.054 1.00 61.12 209 THR A CA 1
ATOM 1693 C C . THR A 1 209 ? 6.127 22.755 -17.970 1.00 61.12 209 THR A C 1
ATOM 1695 O O . THR A 1 209 ? 5.852 22.986 -16.794 1.00 61.12 209 THR A O 1
ATOM 1698 N N . ASN A 1 210 ? 7.377 22.427 -18.326 1.00 62.03 210 ASN A N 1
ATOM 1699 C CA . ASN A 1 210 ? 8.451 22.313 -17.327 1.00 62.03 210 ASN A CA 1
ATOM 1700 C C . ASN A 1 210 ? 8.793 23.651 -16.651 1.00 62.03 210 ASN A C 1
ATOM 1702 O O . ASN A 1 210 ? 9.198 23.641 -15.493 1.00 62.03 210 ASN A O 1
ATOM 1706 N N . ARG A 1 211 ? 8.628 24.794 -17.332 1.00 62.66 211 ARG A N 1
ATOM 1707 C CA . ARG A 1 211 ? 8.820 26.121 -16.717 1.00 62.66 211 ARG A CA 1
ATOM 1708 C C . ARG A 1 211 ? 7.678 26.506 -15.779 1.00 62.66 211 ARG A C 1
ATOM 1710 O O . ARG A 1 211 ? 7.936 27.168 -14.781 1.00 62.66 211 ARG A O 1
ATOM 1717 N N . PHE A 1 212 ? 6.447 26.100 -16.088 1.00 62.00 212 PHE A N 1
ATOM 1718 C CA . PHE A 1 212 ? 5.274 26.412 -15.266 1.00 62.00 212 PHE A CA 1
ATOM 1719 C C . PHE A 1 212 ? 5.147 25.525 -14.020 1.00 62.00 212 PHE A C 1
ATOM 1721 O O . PHE A 1 212 ? 4.737 26.025 -12.977 1.00 62.00 212 PHE A O 1
ATOM 1728 N N . TYR A 1 213 ? 5.526 24.243 -14.095 1.00 63.56 213 TYR A N 1
ATOM 1729 C CA . TYR A 1 213 ? 5.317 23.287 -12.995 1.00 63.56 213 TYR A CA 1
ATOM 1730 C C . TYR A 1 213 ? 6.579 22.918 -12.198 1.00 63.56 213 TYR A C 1
ATOM 1732 O O . TYR A 1 213 ? 6.462 22.272 -11.159 1.00 63.56 213 TYR A O 1
ATOM 1740 N N . ARG A 1 214 ? 7.787 23.337 -12.611 1.00 54.81 214 ARG A N 1
ATOM 1741 C CA . ARG A 1 214 ? 8.987 23.215 -11.762 1.00 54.81 214 ARG A CA 1
ATOM 1742 C C . ARG A 1 214 ? 9.219 24.501 -10.978 1.00 54.81 214 ARG A C 1
ATOM 1744 O O . ARG A 1 214 ? 9.964 25.384 -11.397 1.00 54.81 214 ARG A O 1
ATOM 1751 N N . THR A 1 215 ? 8.652 24.578 -9.782 1.00 50.44 215 THR A N 1
ATOM 1752 C CA . THR A 1 215 ? 9.178 25.471 -8.748 1.00 50.44 215 THR A CA 1
ATOM 1753 C C . THR A 1 215 ? 10.564 24.959 -8.356 1.00 50.44 215 THR A C 1
ATOM 1755 O O . THR A 1 215 ? 10.660 23.923 -7.710 1.00 50.44 215 THR A O 1
ATOM 1758 N N . ARG A 1 216 ? 11.621 25.644 -8.817 1.00 49.09 216 ARG A N 1
ATOM 1759 C CA . ARG A 1 216 ? 13.028 25.521 -8.381 1.00 49.09 216 ARG A CA 1
ATOM 1760 C C . ARG A 1 216 ? 13.435 24.117 -7.911 1.00 49.09 216 ARG A C 1
ATOM 1762 O O . ARG A 1 216 ? 13.341 23.800 -6.730 1.00 49.09 216 ARG A O 1
ATOM 1769 N N . THR A 1 217 ? 14.012 23.318 -8.805 1.00 47.88 217 THR A N 1
ATOM 1770 C CA . THR A 1 217 ? 14.885 22.226 -8.360 1.00 47.88 217 THR A CA 1
ATOM 1771 C C . THR A 1 217 ? 16.023 22.854 -7.560 1.00 47.88 217 THR A C 1
ATOM 1773 O O . THR A 1 217 ? 16.820 23.617 -8.110 1.00 47.88 217 THR A O 1
ATOM 1776 N N . THR A 1 218 ? 16.055 22.598 -6.256 1.00 48.47 218 THR A N 1
ATOM 1777 C CA . THR A 1 218 ? 17.166 22.949 -5.376 1.00 48.47 218 THR A CA 1
ATOM 1778 C C . THR A 1 218 ? 18.393 22.194 -5.862 1.00 48.47 218 THR A C 1
ATOM 1780 O O . THR A 1 218 ? 18.599 21.031 -5.524 1.00 48.47 218 THR A O 1
ATOM 1783 N N . VAL A 1 219 ? 19.186 22.845 -6.709 1.00 47.59 219 VAL A N 1
ATOM 1784 C CA . VAL A 1 219 ? 20.586 22.475 -6.892 1.00 47.59 219 VAL A CA 1
ATOM 1785 C C . VAL A 1 219 ? 21.189 22.576 -5.496 1.00 47.59 219 VAL A C 1
ATOM 1787 O O . VAL A 1 219 ? 21.167 23.660 -4.911 1.00 47.59 219 VAL A O 1
ATOM 1790 N N . SER A 1 220 ? 21.600 21.446 -4.926 1.00 50.59 220 SER A N 1
ATOM 1791 C CA . SER A 1 220 ? 22.223 21.396 -3.606 1.00 50.59 220 SER A CA 1
ATOM 1792 C C . SER A 1 220 ? 23.367 22.405 -3.551 1.00 50.59 220 SER A C 1
ATOM 1794 O O . SER A 1 220 ? 24.196 22.438 -4.463 1.00 50.59 220 SER A O 1
ATOM 1796 N N . ASP A 1 221 ? 23.427 23.203 -2.483 1.00 52.47 221 ASP A N 1
ATOM 1797 C CA . ASP A 1 221 ? 24.380 24.310 -2.292 1.00 52.47 221 ASP A CA 1
ATOM 1798 C C . ASP A 1 221 ? 25.863 23.908 -2.440 1.00 52.47 221 ASP A C 1
ATOM 1800 O O . ASP A 1 221 ? 26.745 24.759 -2.551 1.00 52.47 221 ASP A O 1
ATOM 1804 N N . HIS A 1 222 ? 26.150 22.607 -2.503 1.00 50.12 222 HIS A N 1
ATOM 1805 C CA . HIS A 1 222 ? 27.491 22.065 -2.639 1.00 50.12 222 HIS A CA 1
ATOM 1806 C C . HIS A 1 222 ? 28.133 22.260 -4.025 1.00 50.12 222 HIS A C 1
ATOM 1808 O O . HIS A 1 222 ? 29.355 22.385 -4.103 1.00 50.12 222 HIS A O 1
ATOM 1814 N N . GLU A 1 223 ? 27.348 22.348 -5.106 1.00 50.47 223 GLU A N 1
ATOM 1815 C CA . GLU A 1 223 ? 27.898 22.538 -6.464 1.00 50.47 223 GLU A CA 1
ATOM 1816 C C . GLU A 1 223 ? 28.154 24.012 -6.806 1.00 50.47 223 GLU A C 1
ATOM 1818 O O . GLU A 1 223 ? 29.051 24.327 -7.586 1.00 50.47 223 GLU A O 1
ATOM 1823 N N . ARG A 1 224 ? 27.421 24.939 -6.175 1.00 51.53 224 ARG A N 1
ATOM 1824 C CA . ARG A 1 224 ? 27.545 26.379 -6.457 1.00 51.53 224 ARG A CA 1
ATOM 1825 C C . ARG A 1 224 ? 28.865 26.964 -5.944 1.00 51.53 224 ARG A C 1
ATOM 1827 O O . ARG A 1 224 ? 29.423 27.862 -6.562 1.00 51.53 224 ARG A O 1
ATOM 1834 N N . ASN A 1 225 ? 29.397 26.405 -4.857 1.00 46.53 225 ASN A N 1
ATOM 1835 C CA . ASN A 1 225 ? 30.602 26.910 -4.197 1.00 46.53 225 ASN A CA 1
ATOM 1836 C C . ASN A 1 225 ? 31.917 26.561 -4.922 1.00 46.53 225 ASN A C 1
ATOM 1838 O O . ASN A 1 225 ? 32.956 27.135 -4.604 1.00 46.53 225 ASN A O 1
ATOM 1842 N N . GLN A 1 226 ? 31.902 25.629 -5.883 1.00 49.75 226 GLN A N 1
ATOM 1843 C CA . GLN A 1 226 ? 33.119 25.209 -6.595 1.00 49.75 226 GLN A CA 1
ATOM 1844 C C . GLN A 1 226 ? 33.382 25.996 -7.888 1.00 49.75 226 GLN A C 1
ATOM 1846 O O . GLN A 1 226 ? 34.497 25.954 -8.399 1.00 49.75 226 GLN A O 1
ATOM 1851 N N . GLN A 1 227 ? 32.401 26.744 -8.405 1.00 48.38 227 GLN A N 1
ATOM 1852 C CA . GLN A 1 227 ? 32.534 27.477 -9.675 1.00 48.38 227 GLN A CA 1
ATOM 1853 C C . GLN A 1 227 ? 32.738 28.995 -9.534 1.00 48.38 227 GLN A C 1
ATOM 1855 O O . GLN A 1 227 ? 33.026 29.650 -10.530 1.00 48.38 227 GLN A O 1
ATOM 1860 N N . GLU A 1 228 ? 32.672 29.571 -8.329 1.00 45.44 228 GLU A N 1
ATOM 1861 C CA . GLU A 1 228 ? 32.804 31.030 -8.133 1.00 45.44 228 GLU A CA 1
ATOM 1862 C C . GLU A 1 228 ? 34.241 31.544 -7.897 1.00 45.44 228 GLU A C 1
ATOM 1864 O O . GLU A 1 228 ? 34.438 32.737 -7.677 1.00 45.44 228 GLU A O 1
ATOM 1869 N N . GLN A 1 229 ? 35.276 30.706 -8.017 1.00 47.84 229 GLN A N 1
ATOM 1870 C CA . GLN A 1 229 ? 36.677 31.145 -7.881 1.00 47.84 229 GLN A CA 1
ATOM 1871 C C . GLN A 1 229 ? 37.403 31.386 -9.215 1.00 47.84 229 GLN A C 1
ATOM 1873 O O . GLN A 1 229 ? 38.583 31.080 -9.323 1.00 47.84 229 GLN A O 1
ATOM 1878 N N . VAL A 1 230 ? 36.764 31.952 -10.245 1.00 42.50 230 VAL A N 1
ATOM 1879 C CA . VAL A 1 230 ? 37.517 32.501 -11.394 1.00 42.50 230 VAL A CA 1
ATOM 1880 C C . VAL A 1 230 ? 36.832 33.754 -11.952 1.00 42.50 230 VAL A C 1
ATOM 1882 O O . VAL A 1 230 ? 35.830 33.663 -12.646 1.00 42.50 230 VAL A O 1
ATOM 1885 N N . ASN A 1 231 ? 37.436 34.914 -11.657 1.00 40.09 231 ASN A N 1
ATOM 1886 C CA . ASN A 1 231 ? 37.415 36.185 -12.400 1.00 40.09 231 ASN A CA 1
ATOM 1887 C C . ASN A 1 231 ? 36.097 36.657 -13.048 1.00 40.09 231 ASN A C 1
ATOM 1889 O O . ASN A 1 231 ? 35.735 36.155 -14.109 1.00 40.09 231 ASN A O 1
ATOM 1893 N N . GLN A 1 232 ? 35.541 37.786 -12.569 1.00 42.50 232 GLN A N 1
ATOM 1894 C CA . GLN A 1 232 ? 35.431 39.052 -13.337 1.00 42.50 232 GLN A CA 1
ATOM 1895 C C . GLN A 1 232 ? 34.724 40.196 -12.555 1.00 42.50 232 GLN A C 1
ATOM 1897 O O . GLN A 1 232 ? 34.169 39.946 -11.486 1.00 42.50 232 GLN A O 1
ATOM 1902 N N . PRO A 1 233 ? 34.844 41.472 -12.996 1.00 39.84 233 PRO A N 1
ATOM 1903 C CA . PRO A 1 233 ? 34.952 42.626 -12.104 1.00 39.84 233 PRO A CA 1
ATOM 1904 C C . PRO A 1 233 ? 33.617 43.251 -11.676 1.00 39.84 233 PRO A C 1
ATOM 1906 O O . PRO A 1 233 ? 32.580 43.131 -12.324 1.00 39.84 233 PRO A O 1
ATOM 1909 N N . HIS A 1 234 ? 33.695 44.002 -10.575 1.00 44.62 234 HIS A N 1
ATOM 1910 C CA . HIS A 1 234 ? 32.632 44.837 -10.028 1.00 44.62 234 HIS A CA 1
ATOM 1911 C C . HIS A 1 234 ? 32.133 45.894 -11.029 1.00 44.62 234 HIS A C 1
ATOM 1913 O O . HIS A 1 234 ? 32.749 46.946 -11.196 1.00 44.62 234 HIS A O 1
ATOM 1919 N N . TYR A 1 235 ? 30.935 45.684 -11.573 1.00 37.59 235 TYR A N 1
ATOM 1920 C CA . TYR A 1 235 ? 30.092 46.765 -12.080 1.00 37.59 235 TYR A CA 1
ATOM 1921 C C . TYR A 1 235 ? 28.941 46.980 -11.097 1.00 37.59 235 TYR A C 1
ATOM 1923 O O . TYR A 1 235 ? 28.126 46.089 -10.860 1.00 37.59 235 TYR A O 1
ATOM 1931 N N . LYS A 1 236 ? 28.873 48.176 -10.503 1.00 49.72 236 LYS A N 1
ATOM 1932 C CA . LYS A 1 236 ? 27.728 48.631 -9.705 1.00 49.72 236 LYS A CA 1
ATOM 1933 C C . LYS A 1 236 ? 26.512 48.790 -10.624 1.00 49.72 236 LYS A C 1
ATOM 1935 O O . LYS A 1 236 ? 26.257 49.877 -11.133 1.00 49.72 236 LYS A O 1
ATOM 1940 N N . VAL A 1 237 ? 25.755 47.717 -10.832 1.00 39.91 237 VAL A N 1
ATOM 1941 C CA . VAL A 1 237 ? 24.395 47.794 -11.374 1.00 39.91 237 VAL A CA 1
ATOM 1942 C C . VAL A 1 237 ? 23.467 48.003 -10.185 1.00 39.91 237 VAL A C 1
ATOM 1944 O O . VAL A 1 237 ? 23.453 47.203 -9.253 1.00 39.91 237 VAL A O 1
ATOM 1947 N N . GLY A 1 238 ? 22.788 49.152 -10.179 1.00 45.12 238 GLY A N 1
ATOM 1948 C CA . GLY A 1 238 ? 22.013 49.662 -9.053 1.00 45.12 238 GLY A CA 1
ATOM 1949 C C . GLY A 1 238 ? 21.109 48.611 -8.418 1.00 45.12 238 GLY A C 1
ATOM 1950 O O . GLY A 1 238 ? 20.494 47.809 -9.118 1.00 45.12 238 GLY A O 1
ATOM 1951 N N . GLN A 1 239 ? 21.049 48.647 -7.086 1.00 46.72 239 GLN A N 1
ATOM 1952 C CA . GLN A 1 239 ? 20.167 47.831 -6.262 1.00 46.72 239 GLN A CA 1
ATOM 1953 C C . GLN A 1 239 ? 18.765 47.802 -6.880 1.00 46.72 239 GLN A C 1
ATOM 1955 O O . GLN A 1 239 ? 18.002 48.763 -6.762 1.00 46.72 239 GLN A O 1
ATOM 1960 N N . ARG A 1 240 ? 18.414 46.702 -7.552 1.00 53.38 240 ARG A N 1
ATOM 1961 C CA . ARG A 1 240 ? 17.014 46.388 -7.813 1.00 53.38 240 ARG A CA 1
ATOM 1962 C C . ARG A 1 240 ? 16.425 46.106 -6.444 1.00 53.38 240 ARG A C 1
ATOM 1964 O O . ARG A 1 240 ? 16.627 45.024 -5.907 1.00 53.38 240 ARG A O 1
ATOM 1971 N N . ARG A 1 241 ? 15.788 47.118 -5.849 1.00 60.06 241 ARG A N 1
ATOM 1972 C CA . ARG A 1 241 ? 14.971 46.926 -4.654 1.00 60.06 241 ARG A CA 1
ATOM 1973 C C . ARG A 1 241 ? 13.983 45.817 -4.988 1.00 60.06 241 ARG A C 1
ATOM 1975 O O . ARG A 1 241 ? 13.232 45.940 -5.954 1.00 60.06 241 ARG A O 1
ATOM 1982 N N . GLU A 1 242 ? 14.050 44.730 -4.234 1.00 60.69 242 GLU A N 1
ATOM 1983 C CA . GLU A 1 242 ? 13.043 43.680 -4.247 1.00 60.69 242 GLU A CA 1
ATOM 1984 C C . GLU A 1 242 ? 11.758 44.309 -3.709 1.00 60.69 242 GLU A C 1
ATOM 1986 O O . GLU A 1 242 ? 11.532 44.386 -2.507 1.00 60.69 242 GLU A O 1
ATOM 1991 N N . MET A 1 243 ? 10.981 44.904 -4.609 1.00 69.19 243 MET A N 1
ATOM 1992 C CA . MET A 1 243 ? 9.658 45.424 -4.297 1.00 69.19 243 MET A CA 1
ATOM 1993 C C . MET A 1 243 ? 8.670 44.283 -4.481 1.00 69.19 243 MET A C 1
ATOM 1995 O O . MET A 1 243 ? 8.790 43.495 -5.427 1.00 69.19 243 MET A O 1
ATOM 1999 N N . ALA A 1 244 ? 7.713 44.183 -3.565 1.00 76.94 244 ALA A N 1
ATOM 2000 C CA . ALA A 1 244 ? 6.658 43.195 -3.665 1.00 76.94 244 ALA A CA 1
ATOM 2001 C C . ALA A 1 244 ? 5.826 43.433 -4.941 1.00 76.94 244 ALA A C 1
ATOM 2003 O O . ALA A 1 244 ? 5.837 44.505 -5.556 1.00 76.94 244 ALA A O 1
ATOM 2004 N N . THR A 1 245 ? 5.158 42.388 -5.422 1.00 75.69 245 THR A N 1
ATOM 2005 C CA . THR A 1 245 ? 4.461 42.416 -6.718 1.00 75.69 245 THR A CA 1
ATOM 2006 C C . THR A 1 245 ? 3.377 43.491 -6.796 1.00 75.69 245 THR A C 1
ATOM 2008 O O . THR A 1 245 ? 3.155 44.073 -7.857 1.00 75.69 245 THR A O 1
ATOM 2011 N N . ASP A 1 246 ? 2.727 43.773 -5.675 1.00 79.94 246 ASP A N 1
ATOM 2012 C CA . ASP A 1 246 ? 1.735 44.829 -5.484 1.00 79.94 246 ASP A CA 1
ATOM 2013 C C . ASP A 1 246 ? 2.350 46.234 -5.547 1.00 79.94 246 ASP A C 1
ATOM 2015 O O . ASP A 1 246 ? 1.805 47.100 -6.238 1.00 79.94 246 ASP A O 1
ATOM 2019 N N . ASP A 1 247 ? 3.525 46.444 -4.952 1.00 81.50 247 ASP A N 1
ATOM 2020 C CA . ASP A 1 247 ? 4.260 47.713 -5.039 1.00 81.50 247 ASP A CA 1
ATOM 2021 C C . ASP A 1 247 ? 4.607 48.082 -6.496 1.00 81.50 247 ASP A C 1
ATOM 2023 O O . ASP A 1 247 ? 4.481 49.240 -6.911 1.00 81.50 247 ASP A O 1
ATOM 2027 N N . ILE A 1 248 ? 4.964 47.091 -7.320 1.00 79.69 248 ILE A N 1
ATOM 2028 C CA . ILE A 1 248 ? 5.249 47.286 -8.754 1.00 79.69 248 ILE A CA 1
ATOM 2029 C C . ILE A 1 248 ? 3.981 47.703 -9.520 1.00 79.69 248 ILE A C 1
ATOM 2031 O O . ILE A 1 248 ? 4.035 48.539 -10.431 1.00 79.69 248 ILE A O 1
ATOM 2035 N N . VAL A 1 249 ? 2.826 47.130 -9.172 1.00 81.94 249 VAL A N 1
ATOM 2036 C CA . VAL A 1 249 ? 1.533 47.473 -9.787 1.00 81.94 249 VAL A CA 1
ATOM 2037 C C . VAL A 1 249 ? 1.095 48.876 -9.364 1.00 81.94 249 VAL A C 1
ATOM 2039 O O . VAL A 1 249 ? 0.660 49.663 -10.212 1.00 81.94 249 VAL A O 1
ATOM 2042 N N . ALA A 1 250 ? 1.289 49.231 -8.093 1.00 85.69 250 ALA A N 1
ATOM 2043 C CA . ALA A 1 250 ? 0.988 50.555 -7.564 1.00 85.69 250 ALA A CA 1
ATOM 2044 C C . ALA A 1 250 ? 1.847 51.652 -8.218 1.00 85.69 250 ALA A C 1
ATOM 2046 O O . ALA A 1 250 ? 1.323 52.709 -8.584 1.00 85.69 250 ALA A O 1
ATOM 2047 N N . GLU A 1 251 ? 3.145 51.413 -8.440 1.00 83.94 251 GLU A N 1
ATOM 2048 C CA . GLU A 1 251 ? 4.002 52.363 -9.162 1.00 83.94 251 GLU A CA 1
ATOM 2049 C C . GLU A 1 251 ? 3.565 52.556 -10.616 1.00 83.94 251 GLU A C 1
ATOM 2051 O O . GLU A 1 251 ? 3.507 53.688 -11.104 1.00 83.94 251 GLU A O 1
ATOM 2056 N N . ARG A 1 252 ? 3.207 51.471 -11.314 1.00 84.31 252 ARG A N 1
ATOM 2057 C CA . ARG A 1 252 ? 2.701 51.550 -12.694 1.00 84.31 252 ARG A CA 1
ATOM 2058 C C . ARG A 1 252 ? 1.396 52.336 -12.772 1.00 84.31 252 ARG A C 1
ATOM 2060 O O . ARG A 1 252 ? 1.234 53.136 -13.693 1.00 84.31 252 ARG A O 1
ATOM 2067 N N . PHE A 1 253 ? 0.500 52.149 -11.804 1.00 85.94 253 PHE A N 1
ATOM 2068 C CA . PHE A 1 253 ? -0.749 52.902 -11.710 1.00 85.94 253 PHE A CA 1
ATOM 2069 C C . PHE A 1 253 ? -0.491 54.395 -11.467 1.00 85.94 253 PHE A C 1
ATOM 2071 O O . PHE A 1 253 ? -0.957 55.232 -12.242 1.00 85.94 253 PHE A O 1
ATOM 2078 N N . LYS A 1 254 ? 0.349 54.741 -10.482 1.00 87.00 254 LYS A N 1
ATOM 2079 C CA . LYS A 1 254 ? 0.751 56.135 -10.209 1.00 87.00 254 LYS A CA 1
ATOM 2080 C C . LYS A 1 254 ? 1.400 56.798 -11.424 1.00 87.00 254 LYS A C 1
ATOM 2082 O O . LYS A 1 254 ? 1.121 57.956 -11.722 1.00 87.00 254 LYS A O 1
ATOM 2087 N N . LYS A 1 255 ? 2.234 56.062 -12.162 1.00 85.00 255 LYS A N 1
ATOM 2088 C CA . LYS A 1 255 ? 2.895 56.558 -13.377 1.00 85.00 255 LYS A CA 1
ATOM 2089 C C . LYS A 1 255 ? 1.906 56.835 -14.514 1.00 85.00 255 LYS A C 1
ATOM 2091 O O . LYS A 1 255 ? 2.179 57.694 -15.345 1.00 85.00 255 LYS A O 1
ATOM 2096 N N . ARG A 1 256 ? 0.761 56.145 -14.534 1.00 77.81 256 ARG A N 1
ATOM 2097 C CA . ARG A 1 256 ? -0.312 56.337 -15.521 1.00 77.81 256 ARG A CA 1
ATOM 2098 C C . ARG A 1 256 ? -1.206 57.535 -15.199 1.00 77.81 256 ARG A C 1
ATOM 2100 O O . ARG A 1 256 ? -1.674 58.172 -16.131 1.00 77.81 256 ARG A O 1
ATOM 2107 N N . LEU A 1 257 ? -1.397 57.856 -13.916 1.00 73.38 257 LEU A N 1
ATOM 2108 C CA . LEU A 1 257 ? -2.124 59.058 -13.478 1.00 73.38 257 LEU A CA 1
ATOM 2109 C C . LEU A 1 257 ? -1.295 60.344 -13.560 1.00 73.38 257 LEU A C 1
ATOM 2111 O O . LEU A 1 257 ? -1.847 61.434 -13.491 1.00 73.38 257 LEU A O 1
ATOM 2115 N N . ARG A 1 258 ? 0.029 60.230 -13.675 1.00 71.06 258 ARG A N 1
ATOM 2116 C CA . ARG A 1 258 ? 0.937 61.381 -13.739 1.00 71.06 258 ARG A CA 1
ATOM 2117 C C . ARG A 1 258 ? 1.184 61.872 -15.175 1.00 71.06 258 ARG A C 1
ATOM 2119 O O . ARG A 1 258 ? 2.192 62.533 -15.418 1.00 71.06 258 ARG A O 1
ATOM 2126 N N . ARG A 1 259 ? 0.316 61.511 -16.121 1.00 54.69 259 ARG A N 1
ATOM 2127 C CA . ARG A 1 259 ? 0.364 61.987 -17.505 1.00 54.69 259 ARG A CA 1
ATOM 2128 C C . ARG A 1 259 ? -0.819 62.892 -17.791 1.00 54.69 259 ARG A C 1
ATOM 2130 O O . ARG A 1 259 ? -1.920 62.545 -17.320 1.00 54.69 259 ARG A O 1
#

InterPro domains:
  IPR010756 Telomere length and silencing protein 1-like [PF07052] (82-186)
  IPR010756 Telomere length and silencing protein 1-like [PTHR13486] (8-258)

pLDDT: mean 70.84, std 14.82, range [37.59, 96.19]